Protein AF-A0A960EMG0-F1 (afdb_monomer_lite)

Radius of gyration: 20.44 Å; chains: 1; bounding box: 49×47×56 Å

Secondary structure (DSSP, 8-state):
-HHHHHHHHHTT----------TT----HHHHHHHHHTT-SEEE--S-HHHHHHHHHHHHHTT-----HHHHTSSS--PEEEE-TTTTTSHHHHHHHGGGS-TT-EEEEEGGG-TTSTT-HHHHHHHHH-TTSTT---SSSHHHHHHHHHHHHHHHHHT-SS-HHHHHHHHHH-S-B-SSSS-B--BTTB--SS-GGGEEEEEEEETTBSPP-SSPP---THHHHTSTT-SEEEEEE-TTHHHHHHHH-HHHHHHHHHTTTT--EEESSTTS---GGGEEEEE---

Sequence (286 aa):
MDRYEEAVTNAGIEVLGDVKFVFGQTDFGPTVQQLYESDAEAVVVVGGPDETALIARELDARGYGYVDLPTAKGPDFHPQLCGTPVNMGERRWVDLAGDAAKIGSMTGWHIGGMLMTPEVPIVKMAEKHFPDGSHRITGGEEGPADGLYTLVTGVAEAGSLTDRDAVTMAIENYPKFEFAYLPYSFSAEDHQRTKPEELVIISLEYESGPAQTDPPYQLGTEWTNTFKGLKYQPCWVPRPTVKMNAEIHPELVERLLAEGYGSQCTLKDPDATTTIDSFTNECKIH

pLDDT: mean 83.83, std 10.33, range [54.97, 98.19]

Foldseek 3Di:
DVVVCVVCVVVVHDDLDDADDDAPDQDCLVVLVVVVVSLALADEDEYALQVLLSSLQNCVVVVQQADANVVSPDPGRNHQAEYECRHLVDPSSCVSNPPSQDWQRKYKDFQQQQCLAPPFQQQVVCCVVCVVVPDHRAGPPLVVFQVVQLQVQLCVQLVHPPPPVSSVVSQQPPPWDDHGGDIAGHHPVGPDRTDPLRMWMWTKDALVAHDDFVVDFHAFCSSVPRCPPPGIGIATAQQPRLVSCCVVPVVRSQSCQQRVGNRQAAFPDPPDRRDNPRGDPGGRRD

Structure (mmCIF, N/CA/C/O backbone):
data_AF-A0A960EMG0-F1
#
_entry.id   AF-A0A960EMG0-F1
#
loop_
_atom_site.group_PDB
_atom_site.id
_atom_site.type_symbol
_atom_site.label_atom_id
_atom_site.label_alt_id
_atom_site.label_comp_id
_atom_site.label_asym_id
_atom_site.label_entity_id
_atom_site.label_seq_id
_atom_site.pdbx_PDB_ins_code
_atom_site.Cartn_x
_atom_site.Cartn_y
_atom_site.Cartn_z
_atom_site.occupancy
_atom_site.B_iso_or_equiv
_atom_site.auth_seq_id
_atom_site.auth_comp_id
_atom_site.auth_asym_id
_atom_site.auth_atom_id
_atom_site.pdbx_PDB_model_num
ATOM 1 N N . MET A 1 1 ? -12.639 -6.637 -11.231 1.00 57.75 1 MET A N 1
ATOM 2 C CA . MET A 1 1 ? -12.254 -6.132 -12.559 1.00 57.75 1 MET A CA 1
ATOM 3 C C . MET A 1 1 ? -12.986 -4.843 -12.873 1.00 57.75 1 MET A C 1
ATOM 5 O O . MET A 1 1 ? -12.305 -3.849 -13.042 1.00 57.75 1 MET A O 1
ATOM 9 N N . ASP A 1 2 ? -14.315 -4.807 -12.777 1.00 71.81 2 ASP A N 1
ATOM 10 C CA . ASP A 1 2 ? -15.146 -3.640 -13.132 1.00 71.81 2 ASP A CA 1
ATOM 11 C C . ASP A 1 2 ? -14.683 -2.316 -12.493 1.00 71.81 2 ASP A C 1
ATOM 13 O O . ASP A 1 2 ? -14.582 -1.300 -13.167 1.00 71.81 2 ASP A O 1
ATOM 17 N N . ARG A 1 3 ? -14.291 -2.335 -11.209 1.00 77.38 3 ARG A N 1
ATOM 18 C CA . ARG A 1 3 ? -13.771 -1.139 -10.515 1.00 77.38 3 ARG A CA 1
ATOM 19 C C . ARG A 1 3 ? -12.394 -0.673 -11.003 1.00 77.38 3 ARG A C 1
ATOM 21 O O . ARG A 1 3 ? -12.108 0.515 -10.929 1.00 77.38 3 ARG A O 1
ATOM 28 N N . TYR A 1 4 ? -11.537 -1.590 -11.458 1.00 75.25 4 TYR A N 1
ATOM 29 C CA . TYR A 1 4 ? -10.229 -1.229 -12.016 1.00 75.25 4 TYR A CA 1
ATOM 30 C C . TYR A 1 4 ? -10.401 -0.620 -13.400 1.00 75.25 4 TYR A C 1
ATOM 32 O O . TYR A 1 4 ? -9.847 0.441 -13.644 1.00 75.25 4 TYR A O 1
ATOM 40 N N . GLU A 1 5 ? -11.209 -1.249 -14.257 1.00 78.50 5 GLU A N 1
ATOM 41 C CA . GLU A 1 5 ? -11.516 -0.759 -15.604 1.00 78.50 5 GLU A CA 1
ATOM 42 C C . GLU A 1 5 ? -12.190 0.622 -15.572 1.00 78.50 5 GLU A C 1
ATOM 44 O O . GLU A 1 5 ? -11.806 1.522 -16.316 1.00 78.50 5 GLU A O 1
ATOM 49 N N . GLU A 1 6 ? -13.125 0.838 -14.644 1.00 82.31 6 GLU A N 1
ATOM 50 C CA . GLU A 1 6 ? -13.730 2.151 -14.409 1.00 82.31 6 GLU A CA 1
ATOM 51 C C . GLU A 1 6 ? -12.689 3.191 -13.962 1.00 82.31 6 GLU A C 1
ATOM 53 O O . GLU A 1 6 ? -12.634 4.292 -14.511 1.00 82.31 6 GLU A O 1
ATOM 58 N N . ALA A 1 7 ? -11.831 2.848 -12.995 1.00 81.75 7 ALA A N 1
ATOM 59 C CA . ALA A 1 7 ? -10.824 3.767 -12.468 1.00 81.75 7 ALA A CA 1
ATOM 60 C C . ALA A 1 7 ? -9.783 4.174 -13.523 1.00 81.75 7 ALA A C 1
ATOM 62 O O . ALA A 1 7 ? -9.483 5.361 -13.657 1.00 81.75 7 ALA A O 1
ATOM 63 N N . VAL A 1 8 ? -9.256 3.216 -14.292 1.00 82.56 8 VAL A N 1
ATOM 64 C CA . VAL A 1 8 ? -8.266 3.491 -15.347 1.00 82.56 8 VAL A CA 1
ATOM 65 C C . VAL A 1 8 ? -8.892 4.270 -16.505 1.00 82.56 8 VAL A C 1
ATOM 67 O O . VAL A 1 8 ? -8.297 5.243 -16.964 1.00 82.56 8 VAL A O 1
ATOM 70 N N . THR A 1 9 ? -10.139 3.965 -16.881 1.00 82.44 9 THR A N 1
ATOM 71 C CA . THR A 1 9 ? -10.871 4.732 -17.902 1.00 82.44 9 THR A CA 1
ATOM 72 C C . THR A 1 9 ? -11.091 6.180 -17.461 1.00 82.44 9 THR A C 1
ATOM 74 O O . THR A 1 9 ? -10.840 7.108 -18.229 1.00 82.44 9 THR A O 1
ATOM 77 N N . ASN A 1 10 ? -11.495 6.403 -16.205 1.00 83.81 10 ASN A N 1
ATOM 78 C CA . ASN A 1 10 ? -11.656 7.748 -15.642 1.00 83.81 10 ASN A CA 1
ATOM 79 C C . ASN A 1 10 ? -10.329 8.522 -15.568 1.00 83.81 10 ASN A C 1
ATOM 81 O O . ASN A 1 10 ? -10.328 9.750 -15.649 1.00 83.81 10 ASN A O 1
ATOM 85 N N . ALA A 1 11 ? -9.205 7.813 -15.440 1.00 81.75 11 ALA A N 1
ATOM 86 C CA . ALA A 1 11 ? -7.863 8.385 -15.484 1.00 81.75 11 ALA A CA 1
ATOM 87 C C . ALA A 1 11 ? -7.342 8.622 -16.917 1.00 81.75 11 ALA A C 1
ATOM 89 O O . ALA A 1 11 ? -6.238 9.139 -17.079 1.00 81.75 11 ALA A O 1
ATOM 90 N N . GLY A 1 12 ? -8.114 8.270 -17.953 1.00 86.38 12 GLY A N 1
ATOM 91 C CA . GLY A 1 12 ? -7.697 8.382 -19.353 1.00 86.38 12 GLY A CA 1
ATOM 92 C C . GLY A 1 12 ? -6.656 7.341 -19.773 1.00 86.38 12 GLY A C 1
ATOM 93 O O . GLY A 1 12 ? -5.931 7.569 -20.737 1.00 86.38 12 GLY A O 1
ATOM 94 N N . ILE A 1 13 ? -6.566 6.226 -19.046 1.00 86.69 13 ILE A N 1
ATOM 95 C CA . ILE A 1 13 ? -5.677 5.100 -19.336 1.00 86.69 13 ILE A CA 1
ATOM 96 C C . ILE A 1 13 ? -6.466 4.063 -20.141 1.00 86.69 13 ILE A C 1
ATOM 98 O O . ILE A 1 13 ? -7.552 3.642 -19.737 1.00 86.69 13 ILE A O 1
ATOM 102 N N . GLU A 1 14 ? -5.918 3.651 -21.282 1.00 88.94 14 GLU A N 1
ATOM 103 C CA . GLU A 1 14 ? -6.507 2.612 -22.127 1.00 88.94 14 GLU A CA 1
ATOM 104 C C . GLU A 1 14 ? -6.276 1.218 -21.526 1.00 88.94 14 GLU A C 1
ATOM 106 O O . GLU A 1 14 ? -5.165 0.869 -21.128 1.00 88.94 14 GLU A O 1
ATOM 111 N N . VAL A 1 15 ? -7.331 0.400 -21.478 1.00 89.75 15 VAL A N 1
ATOM 112 C CA . VAL A 1 15 ? -7.230 -1.008 -21.076 1.00 89.75 15 VAL A CA 1
ATOM 113 C C . VAL A 1 15 ? -6.994 -1.862 -22.310 1.00 89.75 15 VAL A C 1
ATOM 115 O O . VAL A 1 15 ? -7.911 -2.087 -23.096 1.00 89.75 15 VAL A O 1
ATOM 118 N N . LEU A 1 16 ? -5.770 -2.368 -22.457 1.00 90.31 16 LEU A N 1
ATOM 119 C CA . LEU A 1 16 ? -5.390 -3.203 -23.601 1.00 90.31 16 LEU A CA 1
ATOM 120 C C . LEU A 1 16 ? -5.846 -4.662 -23.458 1.00 90.31 16 LEU A C 1
ATOM 122 O O . LEU A 1 16 ? -6.019 -5.360 -24.456 1.00 90.31 16 LEU A O 1
ATOM 126 N N . GLY A 1 17 ? -6.082 -5.133 -22.231 1.00 88.38 17 GLY A N 1
ATOM 127 C CA . GLY A 1 17 ? -6.594 -6.479 -21.998 1.00 88.38 17 GLY A CA 1
ATOM 128 C C . GLY A 1 17 ? -6.730 -6.862 -20.527 1.00 88.38 17 GLY A C 1
ATOM 129 O O . GLY A 1 17 ? -6.243 -6.179 -19.629 1.00 88.38 17 GLY A O 1
ATOM 130 N N . ASP A 1 18 ? -7.393 -7.996 -20.306 1.00 90.06 18 ASP A N 1
ATOM 131 C CA . ASP A 1 18 ? -7.508 -8.688 -19.021 1.00 90.06 18 ASP A CA 1
ATOM 132 C C . ASP A 1 18 ? -6.976 -10.112 -19.191 1.00 90.06 18 ASP A C 1
ATOM 134 O O . ASP A 1 18 ? -7.455 -10.864 -20.044 1.00 90.06 18 ASP A O 1
ATOM 138 N N . VAL A 1 19 ? -5.994 -10.487 -18.370 1.00 90.56 19 VAL A N 1
ATOM 139 C CA . VAL A 1 19 ? -5.428 -11.837 -18.360 1.00 90.56 19 VAL A CA 1
ATOM 140 C C . VAL A 1 19 ? -5.697 -12.466 -17.004 1.00 90.56 19 VAL A C 1
ATOM 142 O O . VAL A 1 19 ? -5.201 -12.015 -15.973 1.00 90.56 19 VAL A O 1
ATOM 145 N N . LYS A 1 20 ? -6.466 -13.555 -17.006 1.00 90.94 20 LYS A N 1
ATOM 146 C CA . LYS A 1 20 ? -6.813 -14.286 -15.786 1.00 90.94 20 LYS A CA 1
ATOM 147 C C . LYS A 1 20 ? -5.869 -15.451 -15.558 1.00 90.94 20 LYS A C 1
ATOM 149 O O . LYS A 1 20 ? -5.459 -16.138 -16.491 1.00 90.94 20 LYS A O 1
ATOM 154 N N . PHE A 1 21 ? -5.611 -15.720 -14.288 1.00 91.38 21 PHE A N 1
ATOM 155 C CA . PHE A 1 21 ? -4.906 -16.904 -13.832 1.00 91.38 21 PHE A CA 1
ATOM 156 C C . PHE A 1 21 ? -5.635 -17.571 -12.667 1.00 91.38 21 PHE A C 1
ATOM 158 O O . PHE A 1 21 ? -6.531 -16.987 -12.054 1.00 91.38 21 PHE A O 1
ATOM 165 N N . VAL A 1 22 ? -5.255 -18.813 -12.369 1.00 90.62 22 VAL A N 1
ATOM 166 C CA . VAL A 1 22 ? -5.785 -19.560 -11.225 1.00 90.62 22 VAL A CA 1
ATOM 167 C C . VAL A 1 22 ? -4.850 -19.391 -10.032 1.00 90.62 22 VAL A C 1
ATOM 169 O O . VAL A 1 22 ? -3.637 -19.537 -10.161 1.00 90.62 22 VAL A O 1
ATOM 172 N N . PHE A 1 23 ? -5.411 -19.107 -8.857 1.00 86.88 23 PHE A N 1
ATOM 173 C CA . PHE A 1 23 ? -4.641 -19.030 -7.616 1.00 86.88 23 PHE A CA 1
ATOM 174 C C . PHE A 1 23 ? -3.943 -20.370 -7.326 1.00 86.88 23 PHE A C 1
ATOM 176 O O . PHE A 1 23 ? -4.560 -21.432 -7.445 1.00 86.88 23 PHE A O 1
ATOM 183 N N . GLY A 1 24 ? -2.662 -20.333 -6.965 1.00 86.94 24 GLY A N 1
ATOM 184 C CA . GLY A 1 24 ? -1.817 -21.511 -6.780 1.00 86.94 24 GLY A CA 1
ATOM 185 C C . GLY A 1 24 ? -1.266 -22.135 -8.067 1.00 86.94 24 GLY A C 1
ATOM 186 O O . GLY A 1 24 ? -0.610 -23.176 -7.990 1.00 86.94 24 GLY A O 1
ATOM 187 N N . GLN A 1 25 ? -1.507 -21.550 -9.248 1.00 90.94 25 GLN A N 1
ATOM 188 C CA . GLN A 1 25 ? -0.823 -22.000 -10.461 1.00 90.94 25 GLN A CA 1
ATOM 189 C C . GLN A 1 25 ? 0.678 -21.692 -10.379 1.00 90.94 25 GLN A C 1
ATOM 191 O O . GLN A 1 25 ? 1.086 -20.693 -9.795 1.00 90.94 25 GLN A O 1
ATOM 196 N N . THR A 1 26 ? 1.506 -22.542 -10.985 1.00 91.75 26 THR A N 1
ATOM 197 C CA . THR A 1 26 ? 2.972 -22.400 -10.936 1.00 91.75 26 THR A CA 1
ATOM 198 C C . THR A 1 26 ? 3.602 -22.079 -12.288 1.00 91.75 26 THR A C 1
ATOM 200 O O . THR A 1 26 ? 4.757 -21.671 -12.329 1.00 91.75 26 THR A O 1
ATOM 203 N N . ASP A 1 27 ? 2.870 -22.290 -13.384 1.00 93.50 27 ASP A N 1
ATOM 204 C CA . ASP A 1 27 ? 3.305 -21.961 -14.742 1.00 93.50 27 ASP A CA 1
ATOM 205 C C . ASP A 1 27 ? 2.569 -20.708 -15.222 1.00 93.50 27 ASP A C 1
ATOM 207 O O . ASP A 1 27 ? 1.352 -20.721 -15.414 1.00 93.50 27 ASP A O 1
ATOM 211 N N . PHE A 1 28 ? 3.324 -19.624 -15.389 1.00 95.44 28 PHE A N 1
ATOM 212 C CA . PHE A 1 28 ? 2.832 -18.338 -15.884 1.00 95.44 28 PHE A CA 1
ATOM 213 C C . PHE A 1 28 ? 3.293 -18.046 -17.310 1.00 95.44 28 PHE A C 1
ATOM 215 O O . PHE A 1 28 ? 3.033 -16.958 -17.824 1.00 95.44 28 PHE A O 1
ATOM 222 N N . GLY A 1 29 ? 3.925 -19.006 -17.989 1.00 95.00 29 GLY A N 1
ATOM 223 C CA . GLY A 1 29 ? 4.432 -18.804 -19.336 1.00 95.00 29 GLY A CA 1
ATOM 224 C C . GLY A 1 29 ? 3.363 -18.358 -20.348 1.00 95.00 29 GLY A C 1
ATOM 225 O O . GLY A 1 29 ? 3.622 -17.423 -21.109 1.00 95.00 29 GLY A O 1
ATOM 226 N N . PRO A 1 30 ? 2.155 -18.958 -20.361 1.00 94.44 30 PRO A N 1
ATOM 227 C CA . PRO A 1 30 ? 1.054 -18.501 -21.211 1.00 94.44 30 PRO A CA 1
ATOM 228 C C . PRO A 1 30 ? 0.495 -17.128 -20.817 1.00 94.44 30 PRO A C 1
ATOM 230 O O . PRO A 1 30 ? 0.078 -16.369 -21.689 1.00 94.44 30 PRO A O 1
ATOM 233 N N . THR A 1 31 ? 0.479 -16.804 -19.520 1.00 94.31 31 THR A N 1
ATOM 234 C CA . THR A 1 31 ? 0.042 -15.494 -19.009 1.00 94.31 31 THR A CA 1
ATOM 235 C C . THR A 1 31 ? 1.004 -14.403 -19.468 1.00 94.31 31 THR A C 1
ATOM 237 O O . THR A 1 31 ? 0.570 -13.414 -20.046 1.00 94.31 31 THR A O 1
ATOM 240 N N . VAL A 1 32 ? 2.312 -14.607 -19.295 1.00 94.88 32 VAL A N 1
ATOM 241 C CA . VAL A 1 32 ? 3.337 -13.648 -19.727 1.00 94.88 32 VAL A CA 1
ATOM 242 C C . VAL A 1 32 ? 3.372 -13.493 -21.246 1.00 94.88 32 VAL A C 1
ATOM 244 O O . VAL A 1 32 ? 3.577 -12.387 -21.733 1.00 94.88 32 VAL A O 1
ATOM 247 N N . GLN A 1 33 ? 3.105 -14.558 -22.007 1.00 94.88 33 GLN A N 1
ATOM 248 C CA . GLN A 1 33 ? 2.974 -14.451 -23.462 1.00 94.88 33 GLN A CA 1
ATOM 249 C C . GLN A 1 33 ? 1.813 -13.532 -23.875 1.00 94.88 33 GLN A C 1
ATOM 251 O O . GLN A 1 33 ? 1.982 -12.711 -24.768 1.00 94.88 33 GLN A O 1
ATOM 256 N N . GLN A 1 34 ? 0.661 -13.632 -23.207 1.00 94.50 34 GLN A N 1
ATOM 257 C CA . GLN A 1 34 ? -0.480 -12.748 -23.473 1.00 94.50 34 GLN A CA 1
ATOM 258 C C . GLN A 1 34 ? -0.185 -11.292 -23.095 1.00 94.50 34 GLN A C 1
ATOM 260 O O . GLN A 1 34 ? -0.592 -10.391 -23.818 1.00 94.50 34 GLN A O 1
ATOM 265 N N . LEU A 1 35 ? 0.545 -11.062 -21.996 1.00 92.88 35 LEU A N 1
ATOM 266 C CA . LEU A 1 35 ? 0.994 -9.717 -21.615 1.00 92.88 35 LEU A CA 1
ATOM 267 C C . LEU A 1 35 ? 1.949 -9.123 -22.660 1.00 92.88 35 LEU A C 1
ATOM 269 O O . LEU A 1 35 ? 1.814 -7.962 -23.023 1.00 92.88 35 LEU A O 1
ATOM 273 N N . TYR A 1 36 ? 2.886 -9.923 -23.173 1.00 93.19 36 TYR A N 1
ATOM 274 C CA . TYR A 1 36 ? 3.787 -9.501 -24.247 1.00 93.19 36 TYR A CA 1
ATOM 275 C C . TYR A 1 36 ? 3.020 -9.127 -25.525 1.00 93.19 36 TYR A C 1
ATOM 277 O O . TYR A 1 36 ? 3.293 -8.104 -26.141 1.00 93.19 36 TYR A O 1
ATOM 285 N N . GLU A 1 37 ? 2.024 -9.929 -25.910 1.00 93.19 37 GLU A N 1
ATOM 286 C CA . GLU A 1 37 ? 1.202 -9.675 -27.101 1.00 93.19 37 GLU A CA 1
ATOM 287 C C . GLU A 1 37 ? 0.301 -8.441 -26.979 1.00 93.19 37 GLU A C 1
ATOM 289 O O . GLU A 1 37 ? -0.108 -7.897 -28.005 1.00 93.19 37 GLU A O 1
ATOM 294 N N . SER A 1 38 ? -0.012 -7.998 -25.757 1.00 91.44 38 SER A N 1
ATOM 295 C CA . SER A 1 38 ? -0.800 -6.784 -25.544 1.00 91.44 38 SER A CA 1
ATOM 296 C C . SER A 1 38 ? 0.016 -5.500 -25.679 1.00 91.44 38 SER A C 1
ATOM 298 O O . SER A 1 38 ? -0.595 -4.441 -25.747 1.00 91.44 38 SER A O 1
ATOM 300 N N . ASP A 1 39 ? 1.353 -5.582 -25.659 1.00 88.50 39 ASP A N 1
ATOM 301 C CA . ASP A 1 39 ? 2.268 -4.431 -25.729 1.00 88.50 39 ASP A CA 1
ATOM 302 C C . ASP A 1 39 ? 1.948 -3.340 -24.685 1.00 88.50 39 ASP A C 1
ATOM 304 O O . ASP A 1 39 ? 1.962 -2.141 -24.954 1.00 88.50 39 ASP A O 1
ATOM 308 N N . ALA A 1 40 ? 1.566 -3.766 -23.476 1.00 89.19 40 ALA A N 1
ATOM 309 C CA . ALA A 1 40 ? 1.163 -2.846 -22.420 1.00 89.19 40 ALA A CA 1
ATOM 310 C C . ALA A 1 40 ? 2.377 -2.211 -21.736 1.00 89.19 40 ALA A C 1
ATOM 312 O O . ALA A 1 40 ? 3.288 -2.910 -21.302 1.00 89.19 40 ALA A O 1
ATOM 313 N N . GLU A 1 41 ? 2.337 -0.892 -21.541 1.00 87.12 41 GLU A N 1
ATOM 314 C CA . GLU A 1 41 ? 3.374 -0.145 -20.810 1.00 87.12 41 GLU A CA 1
ATOM 315 C C . GLU A 1 41 ? 3.349 -0.434 -19.297 1.00 87.12 41 GLU A C 1
ATOM 317 O O . GLU A 1 41 ? 4.347 -0.267 -18.596 1.00 87.12 41 GLU A O 1
ATOM 322 N N . ALA A 1 42 ? 2.200 -0.869 -18.772 1.00 88.19 42 ALA A N 1
ATOM 323 C CA . ALA A 1 42 ? 2.010 -1.187 -17.365 1.00 88.19 42 ALA A CA 1
ATOM 324 C C . ALA A 1 42 ? 1.039 -2.356 -17.180 1.00 88.19 42 ALA A C 1
ATOM 326 O O . ALA A 1 42 ? 0.073 -2.512 -17.928 1.00 88.19 42 ALA A O 1
ATOM 327 N N . VAL A 1 43 ? 1.266 -3.153 -16.135 1.00 90.75 43 VAL A N 1
ATOM 328 C CA . VAL A 1 43 ? 0.429 -4.303 -15.780 1.00 90.75 43 VAL A CA 1
ATOM 329 C C . VAL A 1 43 ? 0.037 -4.216 -14.311 1.00 90.75 43 VAL A C 1
ATOM 331 O O . VAL A 1 43 ? 0.891 -4.187 -13.425 1.00 90.75 43 VAL A O 1
ATOM 334 N N . VAL A 1 44 ? -1.273 -4.227 -14.047 1.00 90.69 44 VAL A N 1
ATOM 335 C CA . VAL A 1 44 ? -1.819 -4.361 -12.692 1.00 90.69 44 VAL A CA 1
ATOM 336 C C . VAL A 1 44 ? -2.049 -5.837 -12.386 1.00 90.69 44 VAL A C 1
ATOM 338 O O . VAL A 1 44 ? -2.890 -6.484 -13.008 1.00 90.69 44 VAL A O 1
ATOM 341 N N . VAL A 1 45 ? -1.330 -6.370 -11.401 1.00 91.31 45 VAL A N 1
ATOM 342 C CA . VAL A 1 45 ? -1.428 -7.771 -10.991 1.00 91.31 45 VAL A CA 1
ATOM 343 C C . VAL A 1 45 ? -2.210 -7.886 -9.683 1.00 91.31 45 VAL A C 1
ATOM 345 O O . VAL A 1 45 ? -1.752 -7.497 -8.605 1.00 91.31 45 VAL A O 1
ATOM 348 N N . VAL A 1 46 ? -3.403 -8.476 -9.768 1.00 89.81 46 VAL A N 1
ATOM 349 C CA . VAL A 1 46 ? -4.255 -8.774 -8.609 1.00 89.81 46 VAL A CA 1
ATOM 350 C C . VAL A 1 46 ? -4.177 -10.271 -8.312 1.00 89.81 46 VAL A C 1
ATOM 352 O O . VAL A 1 46 ? -4.630 -11.095 -9.100 1.00 89.81 46 VAL A O 1
ATOM 355 N N . GLY A 1 47 ? -3.587 -10.627 -7.174 1.00 89.44 47 GLY A N 1
ATOM 356 C CA . GLY A 1 47 ? -3.273 -12.006 -6.788 1.00 89.44 47 GLY A CA 1
ATOM 357 C C . GLY A 1 47 ? -2.550 -12.056 -5.446 1.00 89.44 47 GLY A C 1
ATOM 358 O O . GLY A 1 47 ? -2.492 -11.033 -4.765 1.00 89.44 47 GLY A O 1
ATOM 359 N N . GLY A 1 48 ? -2.007 -13.217 -5.074 1.00 91.44 48 GLY A N 1
ATOM 360 C CA . GLY A 1 48 ? -1.162 -13.377 -3.890 1.00 91.44 48 GLY A CA 1
ATOM 361 C C . GLY A 1 48 ? 0.317 -13.106 -4.189 1.00 91.44 48 GLY A C 1
ATOM 362 O O . GLY A 1 48 ? 0.702 -12.997 -5.356 1.00 91.44 48 GLY A O 1
ATOM 363 N N . PRO A 1 49 ? 1.163 -13.002 -3.147 1.00 91.88 49 PRO A N 1
ATOM 364 C CA . PRO A 1 49 ? 2.586 -12.702 -3.308 1.00 91.88 49 PRO A CA 1
ATOM 365 C C . PRO A 1 49 ? 3.336 -13.801 -4.075 1.00 91.88 49 PRO A C 1
ATOM 367 O O . PRO A 1 49 ? 4.327 -13.515 -4.740 1.00 91.88 49 PRO A O 1
ATOM 370 N N . ASP A 1 50 ? 2.877 -15.053 -4.011 1.00 93.44 50 ASP A N 1
ATOM 371 C CA . ASP A 1 50 ? 3.481 -16.179 -4.723 1.00 93.44 50 ASP A CA 1
ATOM 372 C C . ASP A 1 50 ? 3.248 -16.082 -6.238 1.00 93.44 50 ASP A C 1
ATOM 374 O O . ASP A 1 50 ? 4.198 -16.175 -7.018 1.00 93.44 50 ASP A O 1
ATOM 378 N N . GLU A 1 51 ? 2.009 -15.834 -6.669 1.00 94.50 51 GLU A N 1
ATOM 379 C CA . GLU A 1 51 ? 1.673 -15.699 -8.088 1.00 94.50 51 GLU A CA 1
ATOM 380 C C . GLU A 1 51 ? 2.334 -14.468 -8.709 1.00 94.50 51 GLU A C 1
ATOM 382 O O . GLU A 1 51 ? 2.926 -14.554 -9.787 1.00 94.50 51 GLU A O 1
ATOM 387 N N . THR A 1 52 ? 2.284 -13.323 -8.024 1.00 94.56 52 THR A N 1
ATOM 388 C CA . THR A 1 52 ? 2.877 -12.087 -8.549 1.00 94.56 52 THR A CA 1
ATOM 389 C C . THR A 1 52 ? 4.403 -12.161 -8.603 1.00 94.56 52 THR A C 1
ATOM 391 O O . THR A 1 52 ? 5.010 -11.586 -9.508 1.00 94.56 52 THR A O 1
ATOM 394 N N . ALA A 1 53 ? 5.048 -12.899 -7.693 1.00 95.31 53 ALA A N 1
ATOM 395 C CA . ALA A 1 53 ? 6.485 -13.161 -7.758 1.00 95.31 53 ALA A CA 1
ATOM 396 C C . ALA A 1 53 ? 6.854 -14.069 -8.939 1.00 95.31 53 ALA A C 1
ATOM 398 O O . ALA A 1 53 ? 7.858 -13.831 -9.610 1.00 95.31 53 ALA A O 1
ATOM 399 N N . LEU A 1 54 ? 6.045 -15.095 -9.226 1.00 96.06 54 LEU A N 1
ATOM 400 C CA . LEU A 1 54 ? 6.262 -15.972 -10.379 1.00 96.06 54 LEU A CA 1
ATOM 401 C C . LEU A 1 54 ? 6.083 -15.232 -11.709 1.00 96.06 54 LEU A C 1
ATOM 403 O O . LEU A 1 54 ? 6.886 -15.440 -12.614 1.00 96.06 54 LEU A O 1
ATOM 407 N N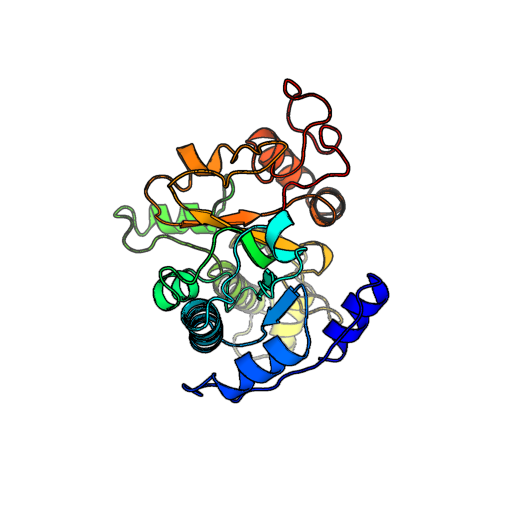 . ILE A 1 55 ? 5.102 -14.330 -11.811 1.00 95.62 55 ILE A N 1
ATOM 408 C CA . ILE A 1 55 ? 4.936 -13.456 -12.985 1.00 95.62 55 ILE A CA 1
ATOM 409 C C . ILE A 1 55 ? 6.176 -12.580 -13.187 1.00 95.62 55 ILE A C 1
ATOM 411 O O . ILE A 1 55 ? 6.719 -12.546 -14.290 1.00 95.62 55 ILE A O 1
ATOM 415 N N . ALA A 1 56 ? 6.662 -11.918 -12.129 1.00 95.50 56 ALA A N 1
ATOM 416 C CA . ALA A 1 56 ? 7.862 -11.084 -12.210 1.00 95.50 56 ALA A CA 1
ATOM 417 C C . ALA A 1 56 ? 9.087 -11.892 -12.674 1.00 95.50 56 ALA A C 1
ATOM 419 O O . ALA A 1 56 ? 9.824 -11.462 -13.560 1.00 95.50 56 ALA A O 1
ATOM 420 N N . ARG A 1 57 ? 9.276 -13.098 -12.123 1.00 96.75 57 ARG A N 1
ATOM 421 C CA . ARG A 1 57 ? 10.374 -13.999 -12.504 1.00 96.75 57 ARG A CA 1
ATOM 422 C C . ARG A 1 57 ? 10.271 -14.497 -13.942 1.00 96.75 57 ARG A C 1
ATOM 424 O O . ARG A 1 57 ? 11.296 -14.615 -14.600 1.00 96.75 57 ARG A O 1
ATOM 431 N N . GLU A 1 58 ? 9.070 -14.798 -14.423 1.00 96.62 58 GLU A N 1
ATOM 432 C CA . GLU A 1 58 ? 8.857 -15.248 -15.802 1.00 96.62 58 GLU A CA 1
ATOM 433 C C . GLU A 1 58 ? 9.091 -14.108 -16.807 1.00 96.62 58 GLU A C 1
ATOM 435 O O . GLU A 1 58 ? 9.690 -14.336 -17.857 1.00 96.62 58 GLU A O 1
ATOM 440 N N . LEU A 1 59 ? 8.692 -12.874 -16.473 1.00 95.44 59 LEU A N 1
ATOM 441 C CA . LEU A 1 59 ? 9.042 -11.682 -17.255 1.00 95.44 59 LEU A CA 1
ATOM 442 C C . LEU A 1 59 ? 10.563 -11.494 -17.321 1.00 95.44 59 LEU A C 1
ATOM 444 O O . LEU A 1 59 ? 11.120 -11.382 -18.411 1.00 95.44 59 LEU A O 1
ATOM 448 N N . ASP A 1 60 ? 11.248 -11.520 -16.174 1.00 95.19 60 ASP A N 1
ATOM 449 C CA . ASP A 1 60 ? 12.707 -11.361 -16.096 1.00 95.19 60 ASP A CA 1
ATOM 450 C C . ASP A 1 60 ? 13.450 -12.469 -16.866 1.00 95.19 60 ASP A C 1
ATOM 452 O O . ASP A 1 60 ? 14.328 -12.178 -17.678 1.00 95.19 60 ASP A O 1
ATOM 456 N N . ALA A 1 61 ? 13.026 -13.730 -16.726 1.00 95.69 61 ALA A N 1
ATOM 457 C CA . ALA A 1 61 ? 13.617 -14.871 -17.430 1.00 95.69 61 ALA A CA 1
ATOM 458 C C . ALA A 1 61 ? 13.503 -14.780 -18.963 1.00 95.69 61 ALA A C 1
ATOM 460 O O . ALA A 1 61 ? 14.329 -15.352 -19.679 1.00 95.69 61 ALA A O 1
ATOM 461 N N . ARG A 1 62 ? 12.495 -14.062 -19.471 1.00 94.94 62 ARG A N 1
ATOM 462 C CA . ARG A 1 62 ? 12.297 -13.800 -20.905 1.00 94.94 62 ARG A CA 1
ATOM 463 C C . ARG A 1 62 ? 12.964 -12.515 -21.393 1.00 94.94 62 ARG A C 1
ATOM 465 O O . ARG A 1 62 ? 12.917 -12.234 -22.586 1.00 94.94 62 ARG A O 1
ATOM 472 N N . GLY A 1 63 ? 13.593 -11.756 -20.496 1.00 92.75 63 GLY A N 1
ATOM 473 C CA . GLY A 1 63 ? 14.177 -10.454 -20.806 1.00 92.75 63 GLY A CA 1
ATOM 474 C C . GLY A 1 63 ? 13.158 -9.315 -20.885 1.00 92.75 63 GLY A C 1
ATOM 475 O O . GLY A 1 63 ? 13.499 -8.264 -21.405 1.00 92.75 63 GLY A O 1
ATOM 476 N N . TYR A 1 64 ? 11.941 -9.507 -20.367 1.00 92.75 64 TYR A N 1
ATOM 477 C CA . TYR A 1 64 ? 10.858 -8.511 -20.314 1.00 92.75 64 TYR A CA 1
ATOM 478 C C . TYR A 1 64 ? 10.691 -7.888 -18.923 1.00 92.75 64 TYR A C 1
ATOM 480 O O . TYR A 1 64 ? 9.701 -7.214 -18.647 1.00 92.75 64 TYR A O 1
ATOM 488 N N . GLY A 1 65 ? 11.610 -8.175 -17.998 1.00 89.19 65 GLY A N 1
ATOM 489 C CA . GLY A 1 65 ? 11.571 -7.611 -16.653 1.00 89.19 65 GLY A CA 1
ATOM 490 C C . GLY A 1 65 ? 11.557 -6.083 -16.699 1.00 89.19 65 GLY A C 1
ATOM 491 O O . GLY A 1 65 ? 12.175 -5.483 -17.580 1.00 89.19 65 GLY A O 1
ATOM 492 N N . TYR A 1 66 ? 10.864 -5.469 -15.742 1.00 85.62 66 TYR A N 1
ATOM 493 C CA . TYR A 1 66 ? 10.863 -4.018 -15.574 1.00 85.62 66 TYR A CA 1
ATOM 494 C C . TYR A 1 66 ? 12.298 -3.465 -15.397 1.00 85.62 66 TYR A C 1
ATOM 496 O O . TYR A 1 66 ? 13.174 -4.157 -14.866 1.00 85.62 66 TYR A O 1
ATOM 504 N N . VAL A 1 67 ? 12.554 -2.231 -15.845 1.00 78.31 67 VAL A N 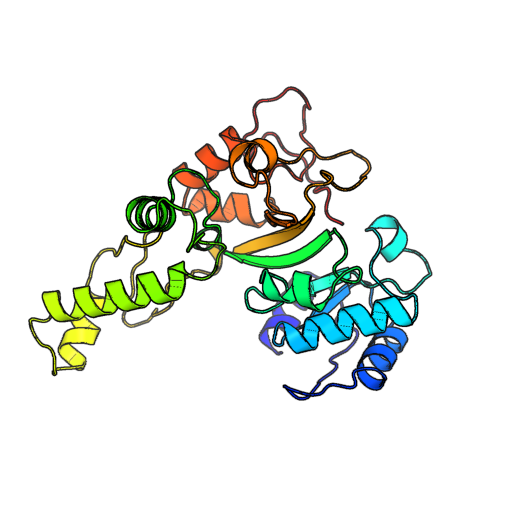1
ATOM 505 C CA . VAL A 1 67 ? 13.893 -1.608 -15.808 1.00 78.31 67 VAL A CA 1
ATOM 506 C C . VAL A 1 67 ? 13.844 -0.204 -15.197 1.00 78.31 67 VAL A C 1
ATOM 508 O O . VAL A 1 67 ? 14.250 -0.032 -14.050 1.00 78.31 67 VAL A O 1
ATOM 511 N N . ASP A 1 68 ? 13.364 0.784 -15.958 1.00 73.62 68 ASP A N 1
ATOM 512 C CA . ASP A 1 68 ? 13.181 2.185 -15.561 1.00 73.62 68 ASP A CA 1
ATOM 513 C C . ASP A 1 68 ? 12.090 2.858 -16.428 1.00 73.62 68 ASP A C 1
ATOM 515 O O . ASP A 1 68 ? 11.789 2.360 -17.517 1.00 73.62 68 ASP A O 1
ATOM 519 N N . LEU A 1 69 ? 11.504 3.984 -15.977 1.00 65.69 69 LEU A N 1
ATOM 520 C CA . LEU A 1 69 ? 10.404 4.668 -16.689 1.00 65.69 69 LEU A CA 1
ATOM 521 C C . LEU A 1 69 ? 10.752 5.021 -18.139 1.00 65.69 69 LEU A C 1
ATOM 523 O O . LEU A 1 69 ? 9.922 4.789 -19.022 1.00 65.69 69 LEU A O 1
ATOM 527 N N . PRO A 1 70 ? 11.924 5.629 -18.427 1.00 68.44 70 PRO A N 1
ATOM 528 C CA . PRO A 1 70 ? 12.256 6.003 -19.798 1.00 68.44 70 PRO A CA 1
ATOM 529 C C . PRO A 1 70 ? 12.392 4.797 -20.732 1.00 68.44 70 PRO A C 1
ATOM 531 O O . PRO A 1 70 ? 11.946 4.873 -21.874 1.00 68.44 70 PRO A O 1
ATOM 534 N N . THR A 1 71 ? 12.978 3.696 -20.258 1.00 68.69 71 THR A N 1
ATOM 535 C CA . THR A 1 71 ? 13.182 2.471 -21.044 1.00 68.69 71 THR A CA 1
ATOM 536 C C . THR A 1 71 ? 11.887 1.678 -21.191 1.00 68.69 71 THR A C 1
ATOM 538 O O . THR A 1 71 ? 11.629 1.153 -22.269 1.00 68.69 71 THR A O 1
ATOM 541 N N . ALA A 1 72 ? 11.033 1.658 -20.163 1.00 68.00 72 ALA A N 1
ATOM 542 C CA . ALA A 1 72 ? 9.699 1.053 -20.209 1.00 68.00 72 ALA A CA 1
ATOM 543 C C . ALA A 1 72 ? 8.758 1.739 -21.217 1.00 68.00 72 ALA A C 1
ATOM 545 O O . ALA A 1 72 ? 7.857 1.104 -21.750 1.00 68.00 72 ALA A O 1
ATOM 546 N N . LYS A 1 73 ? 8.995 3.025 -21.513 1.00 70.25 73 LYS A N 1
ATOM 547 C CA . LYS A 1 73 ? 8.330 3.791 -22.589 1.00 70.25 73 LYS A CA 1
ATOM 548 C C . LYS A 1 73 ? 9.028 3.672 -23.949 1.00 70.25 73 LYS A C 1
ATOM 550 O O . LYS A 1 73 ? 8.668 4.368 -24.901 1.00 70.25 73 LYS A O 1
ATOM 555 N N . GLY A 1 74 ? 10.096 2.883 -24.016 1.00 74.06 74 GLY A N 1
ATOM 556 C CA . GLY A 1 74 ? 10.829 2.595 -25.237 1.00 74.06 74 GLY A CA 1
ATOM 557 C C . GLY A 1 74 ? 10.072 1.631 -26.157 1.00 74.06 74 GLY A C 1
ATOM 558 O O . GLY A 1 74 ? 8.951 1.233 -25.867 1.00 74.06 74 GLY A O 1
ATOM 559 N N . PRO A 1 75 ? 10.678 1.242 -27.291 1.00 80.69 75 PRO A N 1
ATOM 560 C CA . PRO A 1 75 ? 10.067 0.301 -28.231 1.00 80.69 75 PRO A CA 1
ATOM 561 C C . PRO A 1 75 ? 10.080 -1.160 -27.747 1.00 80.69 75 PRO A C 1
ATOM 563 O O . PRO A 1 75 ? 9.521 -2.018 -28.425 1.00 80.69 75 PRO A O 1
ATOM 566 N N . ASP A 1 76 ? 10.765 -1.448 -26.638 1.00 87.88 76 ASP A N 1
ATOM 567 C CA . ASP A 1 76 ? 10.930 -2.794 -26.100 1.00 87.88 76 ASP A CA 1
ATOM 568 C C . ASP A 1 76 ? 9.950 -3.029 -24.942 1.00 87.88 76 ASP A C 1
ATOM 570 O O . ASP A 1 76 ? 9.759 -2.169 -24.082 1.00 87.88 76 ASP A O 1
ATOM 574 N N . PHE A 1 77 ? 9.354 -4.221 -24.897 1.00 90.62 77 PHE A N 1
ATOM 575 C CA . PHE A 1 77 ? 8.362 -4.581 -23.886 1.00 90.62 77 PHE A CA 1
ATOM 576 C C . PHE A 1 77 ? 9.003 -4.800 -22.504 1.00 90.62 77 PHE A C 1
ATOM 578 O O . PHE A 1 77 ? 9.567 -5.863 -22.225 1.00 90.62 77 PHE A O 1
ATOM 585 N N . HIS A 1 78 ? 8.871 -3.796 -21.635 1.00 91.25 78 HIS A N 1
ATOM 586 C CA . HIS A 1 78 ? 9.331 -3.800 -20.242 1.00 91.25 78 HIS A CA 1
ATOM 587 C C . HIS A 1 78 ? 8.259 -3.198 -19.318 1.00 91.25 78 HIS A C 1
ATOM 589 O O . HIS A 1 78 ? 8.445 -2.095 -18.797 1.00 91.25 78 HIS A O 1
ATOM 595 N N . PRO A 1 79 ? 7.116 -3.881 -19.121 1.00 90.25 79 PRO A N 1
ATOM 596 C CA . PRO A 1 79 ? 5.971 -3.297 -18.441 1.00 90.25 79 PRO A CA 1
ATOM 597 C C . PRO A 1 79 ? 6.300 -2.909 -17.000 1.00 90.25 79 PRO A C 1
ATOM 599 O O . PRO A 1 79 ? 6.869 -3.694 -16.235 1.00 90.25 79 PRO A O 1
ATOM 602 N N . GLN A 1 80 ? 5.844 -1.728 -16.595 1.00 88.06 80 GLN A N 1
ATOM 603 C CA . GLN A 1 80 ? 5.788 -1.343 -15.192 1.00 88.06 80 GLN A CA 1
ATOM 604 C C . GLN A 1 80 ? 4.852 -2.296 -14.438 1.00 88.06 80 GLN A C 1
ATOM 606 O O . GLN A 1 80 ? 3.677 -2.440 -14.783 1.00 88.06 80 GLN A O 1
ATOM 611 N N . LEU A 1 81 ? 5.355 -2.934 -13.379 1.00 90.06 81 LEU A N 1
ATOM 612 C CA . LEU A 1 81 ? 4.535 -3.803 -12.539 1.00 90.06 81 LEU A CA 1
ATOM 613 C C . LEU A 1 81 ? 3.869 -2.997 -11.423 1.00 90.06 81 LEU A C 1
ATOM 615 O O . LEU A 1 81 ? 4.533 -2.279 -10.668 1.00 90.06 81 LEU A O 1
ATOM 619 N N . CYS A 1 82 ? 2.553 -3.162 -11.314 1.00 89.94 82 CYS A N 1
ATOM 620 C CA . CYS A 1 82 ? 1.699 -2.537 -10.315 1.00 89.94 82 CYS A CA 1
ATOM 621 C C . CYS A 1 82 ? 0.931 -3.613 -9.543 1.00 89.94 82 CYS A C 1
ATOM 623 O O . CYS A 1 82 ? 0.268 -4.458 -10.139 1.00 89.94 82 CYS A O 1
ATOM 625 N N . GLY A 1 83 ? 0.975 -3.568 -8.217 1.00 90.88 83 GLY A N 1
ATOM 626 C CA . GLY A 1 83 ? 0.319 -4.538 -7.350 1.00 90.88 83 GLY A CA 1
ATOM 627 C C . GLY A 1 83 ? -0.694 -3.936 -6.384 1.00 90.88 83 GLY A C 1
ATOM 628 O O . GLY A 1 83 ? -1.128 -2.785 -6.482 1.00 90.88 83 GLY A O 1
ATOM 629 N N . THR A 1 84 ? -1.059 -4.762 -5.417 1.00 88.25 84 THR A N 1
ATOM 630 C CA . THR A 1 84 ? -1.972 -4.484 -4.309 1.00 88.25 84 THR A CA 1
ATOM 631 C C . THR A 1 84 ? -1.247 -4.713 -2.980 1.00 88.25 84 THR A C 1
ATOM 633 O O . THR A 1 84 ? -0.222 -5.405 -2.972 1.00 88.25 84 THR A O 1
ATOM 636 N N . PRO A 1 85 ? -1.765 -4.185 -1.852 1.00 85.25 85 PRO A N 1
ATOM 637 C CA . PRO A 1 85 ? -1.107 -4.318 -0.557 1.00 85.25 85 PRO A CA 1
ATOM 638 C C . PRO A 1 85 ? -0.681 -5.754 -0.241 1.00 85.25 85 PRO A C 1
ATOM 640 O O . PRO A 1 85 ? 0.478 -6.034 0.033 1.00 85.25 85 PRO A O 1
ATOM 643 N N . VAL A 1 86 ? -1.609 -6.690 -0.416 1.00 84.00 86 VAL A N 1
ATOM 644 C CA . VAL A 1 86 ? -1.453 -8.102 -0.048 1.00 84.00 86 VAL A CA 1
ATOM 645 C C . VAL A 1 86 ? -0.586 -8.916 -1.017 1.00 84.00 86 VAL A C 1
ATOM 647 O O . VAL A 1 86 ? -0.506 -10.135 -0.879 1.00 84.00 86 VAL A O 1
ATOM 650 N N . ASN A 1 87 ? 0.029 -8.285 -2.025 1.00 89.19 87 ASN A N 1
ATOM 651 C CA . ASN A 1 87 ? 0.983 -8.947 -2.911 1.00 89.19 87 ASN A CA 1
ATOM 652 C C . ASN A 1 87 ? 2.331 -8.228 -2.990 1.00 89.19 87 ASN A C 1
ATOM 654 O O . ASN A 1 87 ? 3.225 -8.547 -2.223 1.00 89.19 87 ASN A O 1
ATOM 658 N N . MET A 1 88 ? 2.511 -7.270 -3.886 1.00 89.62 88 MET A N 1
ATOM 659 C CA . MET A 1 88 ? 3.780 -6.608 -4.159 1.00 89.62 88 MET A CA 1
ATOM 660 C C . MET A 1 88 ? 4.156 -5.579 -3.082 1.00 89.62 88 MET A C 1
ATOM 662 O O . MET A 1 88 ? 5.299 -5.133 -3.050 1.00 89.62 88 MET A O 1
ATOM 666 N N . GLY A 1 89 ? 3.231 -5.244 -2.174 1.00 82.88 89 GLY A N 1
ATOM 667 C CA . GLY A 1 89 ? 3.518 -4.476 -0.958 1.00 82.88 89 GLY A CA 1
ATOM 668 C C . GLY A 1 89 ? 4.098 -5.322 0.181 1.00 82.88 89 GLY A C 1
ATOM 669 O O . GLY A 1 89 ? 4.646 -4.776 1.134 1.00 82.88 89 GLY A O 1
ATOM 670 N N . GLU A 1 90 ? 4.016 -6.652 0.081 1.00 81.81 90 GLU A N 1
ATOM 671 C CA . GLU A 1 90 ? 4.495 -7.574 1.107 1.00 81.81 90 GLU A CA 1
ATOM 672 C C . GLU A 1 90 ? 5.998 -7.815 0.992 1.00 81.81 90 GLU A C 1
ATOM 674 O O . GLU A 1 90 ? 6.538 -8.098 -0.083 1.00 81.81 90 GLU A O 1
ATOM 679 N N . ARG A 1 91 ? 6.661 -7.887 2.148 1.00 83.19 91 ARG A N 1
ATOM 680 C CA . ARG A 1 91 ? 8.055 -8.332 2.235 1.00 83.19 91 ARG A CA 1
ATOM 681 C C . ARG A 1 91 ? 8.263 -9.691 1.551 1.00 83.19 91 ARG A C 1
ATOM 683 O O . ARG A 1 91 ? 9.220 -9.903 0.809 1.00 83.19 91 ARG A O 1
ATOM 690 N N . ARG A 1 92 ? 7.311 -10.602 1.761 1.00 87.12 92 ARG A N 1
ATOM 691 C CA . ARG A 1 92 ? 7.317 -11.948 1.182 1.00 87.12 92 ARG A CA 1
ATOM 692 C C . ARG A 1 92 ? 7.420 -11.934 -0.344 1.00 87.12 92 ARG A C 1
ATOM 694 O O . ARG A 1 92 ? 8.094 -12.802 -0.891 1.00 87.12 92 ARG A O 1
ATOM 701 N N . TRP A 1 93 ? 6.773 -10.994 -1.032 1.00 91.44 93 TRP A N 1
ATOM 702 C CA . TRP A 1 93 ? 6.836 -10.941 -2.493 1.00 91.44 93 TRP A CA 1
ATOM 703 C C . TRP A 1 93 ? 8.256 -10.664 -2.983 1.00 91.44 93 TRP A C 1
ATOM 705 O O . TRP A 1 93 ? 8.739 -11.377 -3.860 1.00 91.44 93 TRP A O 1
ATOM 715 N N . VAL A 1 94 ? 8.954 -9.705 -2.368 1.00 90.25 94 VAL A N 1
ATOM 716 C CA . VAL A 1 94 ? 10.344 -9.378 -2.721 1.00 90.25 94 VAL A CA 1
ATOM 717 C C . VAL A 1 94 ? 11.265 -10.579 -2.487 1.00 90.25 94 VAL A C 1
ATOM 719 O O . VAL A 1 94 ? 12.089 -10.904 -3.342 1.00 90.25 94 VAL A O 1
ATOM 722 N N . ASP A 1 95 ? 11.092 -11.291 -1.368 1.00 91.06 95 ASP A N 1
ATOM 723 C CA . ASP A 1 95 ? 11.863 -12.507 -1.076 1.00 91.06 95 ASP A CA 1
ATOM 724 C C . ASP A 1 95 ? 11.610 -13.627 -2.106 1.00 91.06 95 ASP A C 1
ATOM 726 O O . ASP A 1 95 ? 12.542 -14.338 -2.485 1.00 91.06 95 ASP A O 1
ATOM 730 N N . LEU A 1 96 ? 10.367 -13.785 -2.577 1.00 94.00 96 LEU A N 1
ATOM 731 C CA . LEU A 1 96 ? 9.989 -14.801 -3.566 1.00 94.00 96 LEU A CA 1
ATOM 732 C C . LEU A 1 96 ? 10.417 -14.445 -4.996 1.00 94.00 96 LEU A 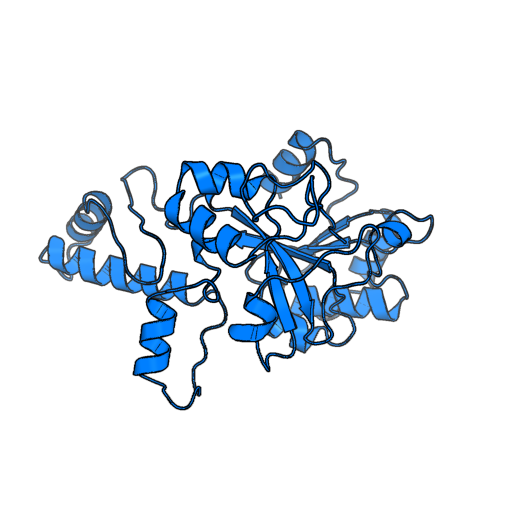C 1
ATOM 734 O O . LEU A 1 96 ? 10.789 -15.333 -5.767 1.00 94.00 96 LEU A O 1
ATOM 738 N N . ALA A 1 97 ? 10.340 -13.166 -5.361 1.00 94.62 97 ALA A N 1
ATOM 739 C CA . ALA A 1 97 ? 10.697 -12.670 -6.684 1.00 94.62 97 ALA A CA 1
ATOM 740 C C . ALA A 1 97 ? 12.221 -12.572 -6.870 1.00 94.62 97 ALA A C 1
ATOM 742 O O . ALA A 1 97 ? 12.714 -12.755 -7.984 1.00 94.62 97 ALA A O 1
ATOM 743 N N . GLY A 1 98 ? 12.979 -12.338 -5.793 1.00 93.00 98 GLY A N 1
ATOM 744 C CA . GLY A 1 98 ? 14.432 -12.194 -5.853 1.00 93.00 98 GLY A CA 1
ATOM 745 C C . GLY A 1 98 ? 14.839 -11.021 -6.747 1.00 93.00 98 GLY A C 1
ATOM 746 O O . GLY A 1 98 ? 14.259 -9.944 -6.660 1.00 93.00 98 GLY A O 1
ATOM 747 N N . ASP A 1 99 ? 15.798 -11.235 -7.647 1.00 91.00 99 ASP A N 1
ATOM 748 C CA . ASP A 1 99 ? 16.304 -10.187 -8.551 1.00 91.00 99 ASP A CA 1
ATOM 749 C C . ASP A 1 99 ? 15.258 -9.697 -9.576 1.00 91.00 99 ASP A C 1
ATOM 751 O O . ASP A 1 99 ? 15.464 -8.675 -10.241 1.00 91.00 99 ASP A O 1
ATOM 755 N N . ALA A 1 100 ? 14.127 -10.401 -9.699 1.00 93.38 100 ALA A N 1
ATOM 756 C CA . ALA A 1 100 ? 12.990 -9.976 -10.508 1.00 93.38 100 ALA A CA 1
ATOM 757 C C . ALA A 1 100 ? 12.101 -8.933 -9.803 1.00 93.38 100 ALA A C 1
ATOM 759 O O . ALA A 1 100 ? 11.286 -8.290 -10.461 1.00 93.38 100 ALA A O 1
ATOM 760 N N . ALA A 1 101 ? 12.251 -8.725 -8.488 1.00 91.38 101 ALA A N 1
ATOM 761 C CA . ALA A 1 101 ? 11.636 -7.596 -7.789 1.00 91.38 101 ALA A CA 1
ATOM 762 C C . ALA A 1 101 ? 12.440 -6.322 -8.065 1.00 91.38 101 ALA A C 1
ATOM 764 O O . ALA A 1 101 ? 13.363 -5.959 -7.332 1.00 91.38 101 ALA A O 1
ATOM 765 N N . LYS A 1 102 ? 12.106 -5.652 -9.161 1.00 86.75 102 LYS A N 1
ATOM 766 C CA . LYS A 1 102 ? 12.824 -4.469 -9.636 1.00 86.75 102 LYS A CA 1
ATOM 767 C C . LYS A 1 102 ? 12.434 -3.232 -8.828 1.00 86.75 102 LYS A C 1
ATOM 769 O O . LYS A 1 102 ? 11.258 -3.059 -8.488 1.00 86.75 102 LYS A O 1
ATOM 774 N N . ILE A 1 103 ? 13.424 -2.380 -8.543 1.00 82.12 103 ILE A N 1
ATOM 775 C CA . ILE A 1 103 ? 13.200 -1.032 -7.993 1.00 82.12 103 ILE A CA 1
ATOM 776 C C . ILE A 1 103 ? 12.153 -0.329 -8.846 1.00 82.12 103 ILE A C 1
ATOM 778 O O . ILE A 1 103 ? 12.154 -0.510 -10.056 1.00 82.12 103 ILE A O 1
ATOM 782 N N . GLY A 1 104 ? 11.251 0.420 -8.219 1.00 77.38 104 GLY A N 1
ATOM 783 C CA . GLY A 1 104 ? 10.204 1.131 -8.943 1.00 77.38 104 GLY A CA 1
ATOM 784 C C . GLY A 1 104 ? 8.924 0.336 -9.173 1.00 77.38 104 GLY A C 1
ATOM 785 O O . GLY A 1 104 ? 7.911 0.938 -9.511 1.00 77.38 104 GLY A O 1
ATOM 786 N N . SER A 1 105 ? 8.908 -0.977 -8.910 1.00 85.06 105 SER A N 1
ATOM 787 C CA . SER A 1 105 ? 7.657 -1.749 -8.831 1.00 85.06 105 SER A CA 1
ATOM 788 C C . SER A 1 105 ? 6.677 -1.057 -7.883 1.00 85.06 105 SER A C 1
ATOM 790 O O . SER A 1 105 ? 7.047 -0.734 -6.754 1.00 85.06 105 SER A O 1
ATOM 792 N N . MET A 1 106 ? 5.445 -0.820 -8.334 1.00 85.81 106 MET A N 1
ATOM 793 C CA . MET A 1 106 ? 4.472 -0.000 -7.613 1.00 85.81 106 MET A CA 1
ATOM 794 C C . MET A 1 106 ? 3.397 -0.843 -6.940 1.00 85.81 106 MET A C 1
ATOM 796 O O . MET A 1 106 ? 3.078 -1.946 -7.375 1.00 85.81 106 MET A O 1
ATOM 800 N N . THR A 1 107 ? 2.793 -0.326 -5.880 1.00 88.12 107 THR A N 1
ATOM 801 C CA . THR A 1 107 ? 1.663 -0.949 -5.188 1.00 88.12 107 THR A CA 1
ATOM 802 C C . THR A 1 107 ? 0.759 0.122 -4.596 1.00 88.12 107 THR A C 1
ATOM 804 O O . THR A 1 107 ? 1.237 1.115 -4.058 1.00 88.12 107 THR A O 1
ATOM 807 N N . GLY A 1 108 ? -0.558 -0.059 -4.691 1.00 85.88 108 GLY A N 1
ATOM 808 C CA . GLY A 1 108 ? -1.483 0.731 -3.876 1.00 85.88 108 GLY A CA 1
ATOM 809 C C . GLY A 1 108 ? -1.356 0.339 -2.403 1.00 85.88 108 GLY A C 1
ATOM 810 O O . GLY A 1 108 ? -1.227 -0.838 -2.098 1.00 85.88 108 GLY A O 1
ATOM 811 N N . TRP A 1 109 ? -1.408 1.302 -1.493 1.00 86.62 109 TRP A N 1
ATOM 812 C CA . TRP A 1 109 ? -1.363 1.109 -0.042 1.00 86.62 109 TRP A CA 1
ATOM 813 C C . TRP A 1 109 ? -2.275 2.132 0.644 1.00 86.62 109 TRP A C 1
ATOM 815 O O . TRP A 1 109 ? -2.993 2.864 -0.030 1.00 86.62 109 TRP A O 1
ATOM 825 N N . HIS A 1 110 ? -2.260 2.219 1.970 1.00 86.00 110 HIS A N 1
ATOM 826 C CA . HIS A 1 110 ? -2.914 3.308 2.697 1.00 86.00 110 HIS A CA 1
ATOM 827 C C . HIS A 1 110 ? -1.976 3.916 3.735 1.00 86.00 110 HIS A C 1
ATOM 829 O O . HIS A 1 110 ? -1.207 3.202 4.376 1.00 86.00 110 HIS A O 1
ATOM 835 N N . ILE A 1 111 ? -2.044 5.233 3.937 1.00 82.81 111 ILE A N 1
ATOM 836 C CA . ILE A 1 111 ? -1.150 5.948 4.862 1.00 82.81 111 ILE A CA 1
ATOM 837 C C . ILE A 1 111 ? -1.199 5.350 6.276 1.00 82.81 111 ILE A C 1
ATOM 839 O O . ILE A 1 111 ? -0.168 5.198 6.921 1.00 82.81 111 ILE A O 1
ATOM 843 N N . GLY A 1 112 ? -2.373 4.884 6.715 1.00 80.12 112 GLY A N 1
ATOM 844 C CA . GLY A 1 112 ? -2.547 4.225 8.010 1.00 80.12 112 GLY A CA 1
ATOM 845 C C . GLY A 1 112 ? -1.949 2.826 8.145 1.00 80.12 112 GLY A C 1
ATOM 846 O O . GLY A 1 112 ? -1.996 2.292 9.246 1.00 80.12 112 GLY A O 1
ATOM 847 N N . GLY A 1 113 ? -1.442 2.228 7.067 1.00 80.62 113 GLY A N 1
ATOM 848 C CA . GLY A 1 113 ? -0.711 0.958 7.070 1.00 80.62 113 GLY A CA 1
ATOM 849 C C . GLY A 1 113 ? 0.792 1.161 6.888 1.00 80.62 113 GLY A C 1
ATOM 850 O O . GLY A 1 113 ? 1.545 0.195 6.813 1.00 80.62 113 GLY A O 1
ATOM 851 N N . MET A 1 114 ? 1.254 2.409 6.767 1.00 81.25 114 MET A N 1
ATOM 852 C CA . MET A 1 114 ? 2.677 2.735 6.716 1.00 81.25 114 MET A CA 1
ATOM 853 C C . MET A 1 114 ? 3.226 2.744 8.143 1.00 81.25 114 MET A C 1
ATOM 855 O O . MET A 1 114 ? 3.414 3.791 8.743 1.00 81.25 114 MET A O 1
ATOM 859 N N . LEU A 1 115 ? 3.478 1.571 8.723 1.00 76.06 115 LEU A N 1
ATOM 860 C CA . LEU A 1 115 ? 3.838 1.465 10.148 1.00 76.06 115 LEU A CA 1
ATOM 861 C C . LEU A 1 115 ? 5.247 1.970 10.477 1.00 76.06 115 LEU A C 1
ATOM 863 O O . LEU A 1 115 ? 5.626 2.051 11.636 1.00 76.06 115 LEU A O 1
ATOM 867 N N . MET A 1 116 ? 6.000 2.369 9.460 1.00 74.50 116 MET A N 1
ATOM 868 C CA . MET A 1 116 ? 7.373 2.853 9.567 1.00 74.50 116 MET A CA 1
ATOM 869 C C . MET A 1 116 ? 7.465 4.383 9.511 1.00 74.50 116 MET A C 1
ATOM 871 O O . MET A 1 116 ? 8.541 4.946 9.339 1.00 74.50 116 MET A O 1
ATOM 875 N N . THR A 1 117 ? 6.331 5.063 9.660 1.00 76.19 117 THR A N 1
ATOM 876 C CA . THR A 1 117 ? 6.248 6.502 9.914 1.00 76.19 117 THR A CA 1
ATOM 877 C C . THR A 1 117 ? 6.564 6.844 11.376 1.00 76.19 117 THR A C 1
ATOM 879 O O . THR A 1 117 ? 6.504 5.970 12.247 1.00 76.19 117 THR A O 1
ATOM 882 N N . PRO A 1 118 ? 6.832 8.118 11.703 1.00 72.50 118 PRO A N 1
ATOM 883 C CA . PRO A 1 118 ? 7.103 8.532 13.071 1.00 72.50 118 PRO A CA 1
ATOM 884 C C . PRO A 1 118 ? 5.925 8.252 14.008 1.00 72.50 118 PRO A C 1
ATOM 886 O O . PRO A 1 118 ? 4.756 8.412 13.662 1.00 72.50 118 PRO A O 1
ATOM 889 N N . GLU A 1 119 ? 6.262 7.877 15.240 1.00 75.44 119 GLU A N 1
ATOM 890 C CA . GLU A 1 119 ? 5.343 7.795 16.377 1.00 75.44 119 GLU A CA 1
ATOM 891 C C . GLU A 1 119 ? 4.195 6.774 16.310 1.00 75.44 119 GLU A C 1
ATOM 893 O O . GLU A 1 119 ? 3.265 6.875 17.109 1.00 75.44 119 GLU A O 1
ATOM 898 N N . VAL A 1 120 ? 4.294 5.745 15.469 1.00 84.44 120 VAL A N 1
ATOM 899 C CA . VAL A 1 120 ? 3.249 4.720 15.307 1.00 84.44 120 VAL A CA 1
ATOM 900 C C . VAL A 1 120 ? 3.030 3.906 16.603 1.00 84.44 120 VAL A C 1
ATOM 902 O O . VAL A 1 120 ? 3.953 3.223 17.068 1.00 84.44 120 VAL A O 1
ATOM 905 N N . PRO A 1 121 ? 1.822 3.933 17.207 1.00 88.12 121 PRO A N 1
ATOM 906 C CA . PRO A 1 121 ? 1.531 3.249 18.469 1.00 88.12 121 PRO A CA 1
ATOM 907 C C . PRO A 1 121 ? 1.800 1.743 18.452 1.00 88.12 121 PRO A C 1
ATOM 909 O O . PRO A 1 121 ? 2.403 1.228 19.398 1.00 88.12 121 PRO A O 1
ATOM 912 N N . ILE A 1 122 ? 1.399 1.032 17.390 1.00 88.00 122 ILE A N 1
ATOM 913 C CA . ILE A 1 122 ? 1.612 -0.420 17.303 1.00 88.00 122 ILE A CA 1
ATOM 914 C C . ILE A 1 122 ? 3.101 -0.788 17.239 1.00 88.00 122 ILE A C 1
ATOM 916 O O . ILE A 1 122 ? 3.509 -1.766 17.863 1.00 88.00 122 ILE A O 1
ATOM 920 N N . VAL A 1 123 ? 3.936 0.033 16.593 1.00 85.69 123 VAL A N 1
ATOM 921 C CA . VAL A 1 123 ? 5.394 -0.169 16.576 1.00 85.69 123 VAL A CA 1
ATOM 922 C C . VAL A 1 123 ? 5.984 0.034 17.964 1.00 85.69 123 VAL A C 1
ATOM 924 O O . VAL A 1 123 ? 6.658 -0.860 18.471 1.00 85.69 123 VAL A O 1
ATOM 927 N N . LYS A 1 124 ? 5.644 1.138 18.643 1.00 87.38 124 LYS A N 1
ATOM 928 C CA . LYS A 1 124 ? 6.072 1.387 20.034 1.00 87.38 124 LYS A CA 1
ATOM 929 C C . LYS A 1 124 ? 5.639 0.257 20.974 1.00 87.38 124 LYS A C 1
ATOM 931 O O . LYS A 1 124 ? 6.355 -0.110 21.907 1.00 87.38 124 LYS A O 1
ATOM 936 N N . MET A 1 125 ? 4.450 -0.301 20.747 1.00 88.00 125 MET A N 1
ATOM 937 C CA . MET A 1 125 ? 3.951 -1.446 21.500 1.00 88.00 125 MET A CA 1
ATOM 938 C C . MET A 1 125 ? 4.780 -2.703 21.226 1.00 88.00 125 MET A C 1
ATOM 940 O O . MET A 1 125 ? 5.151 -3.385 22.183 1.00 88.00 125 MET A O 1
ATOM 944 N N . ALA A 1 126 ? 5.087 -3.002 19.964 1.00 88.12 126 ALA A N 1
ATOM 945 C CA . ALA A 1 126 ? 5.909 -4.145 19.588 1.00 88.12 126 ALA A CA 1
ATOM 946 C C . ALA A 1 126 ? 7.328 -4.030 20.159 1.00 88.12 126 ALA A C 1
ATOM 948 O O . ALA A 1 126 ? 7.784 -4.962 20.810 1.00 88.12 126 ALA A O 1
ATOM 949 N N . GLU A 1 127 ? 7.981 -2.873 20.038 1.00 87.25 127 GLU A N 1
ATOM 950 C CA . GLU A 1 127 ? 9.311 -2.617 20.612 1.00 87.25 127 GLU A CA 1
ATOM 951 C C . GLU A 1 127 ? 9.341 -2.822 22.131 1.00 87.25 127 GLU A C 1
ATOM 953 O O . GLU A 1 127 ? 10.290 -3.380 22.681 1.00 87.25 127 GLU A O 1
ATOM 958 N N . LYS A 1 128 ? 8.273 -2.414 22.825 1.00 90.00 128 LYS A N 1
ATOM 959 C CA . LYS A 1 128 ? 8.142 -2.610 24.271 1.00 90.00 128 LYS A CA 1
ATOM 960 C C . LYS A 1 128 ? 8.022 -4.088 24.662 1.00 90.00 128 LYS A C 1
ATOM 962 O O . LYS A 1 128 ? 8.549 -4.473 25.705 1.00 90.00 128 LYS A O 1
ATOM 967 N N . HIS A 1 129 ? 7.295 -4.895 23.890 1.00 90.38 129 HIS A N 1
ATOM 968 C CA . HIS A 1 129 ? 7.036 -6.306 24.221 1.00 90.38 129 HIS A CA 1
ATOM 969 C C . HIS A 1 129 ? 8.085 -7.264 23.642 1.00 90.38 129 HIS A C 1
ATOM 971 O O . HIS A 1 129 ? 8.327 -8.321 24.222 1.00 90.38 129 HIS A O 1
ATOM 977 N N . PHE A 1 130 ? 8.739 -6.873 22.550 1.00 89.62 130 PHE A N 1
ATOM 978 C CA . PHE A 1 130 ? 9.756 -7.633 21.828 1.00 89.62 130 PHE A CA 1
ATOM 979 C C . PHE A 1 130 ? 11.029 -6.786 21.653 1.00 89.62 130 PHE A C 1
ATOM 981 O O . PHE A 1 130 ? 11.422 -6.467 20.527 1.00 89.62 130 PHE A O 1
ATOM 988 N N . PRO A 1 131 ? 11.700 -6.403 22.759 1.00 86.12 131 PRO A N 1
ATOM 989 C CA . PRO A 1 131 ? 12.844 -5.488 22.719 1.00 86.12 131 PRO A CA 1
ATOM 990 C C . PRO A 1 131 ? 14.078 -6.073 22.015 1.00 86.12 131 PRO A C 1
ATOM 992 O O . PRO A 1 131 ? 15.004 -5.340 21.681 1.00 86.12 131 PRO A O 1
ATOM 995 N N . ASP A 1 132 ? 14.110 -7.387 21.786 1.00 85.94 132 ASP A N 1
ATOM 996 C CA . ASP A 1 132 ? 15.146 -8.073 21.009 1.00 85.94 132 ASP A CA 1
ATOM 997 C C . ASP A 1 132 ? 14.943 -7.955 19.487 1.00 85.94 132 ASP A C 1
ATOM 999 O O . ASP A 1 132 ? 15.787 -8.403 18.710 1.00 85.94 132 ASP A O 1
ATOM 1003 N N . GLY A 1 133 ? 13.834 -7.350 19.050 1.00 76.06 133 GLY A N 1
ATOM 1004 C CA . GLY A 1 133 ? 13.485 -7.216 17.642 1.00 76.06 133 GLY A CA 1
ATOM 1005 C C . GLY A 1 133 ? 13.052 -8.529 16.989 1.00 76.06 133 GLY A C 1
ATOM 1006 O O . GLY A 1 133 ? 13.050 -8.607 15.762 1.00 76.06 133 GLY A O 1
ATOM 1007 N N . SER A 1 134 ? 12.682 -9.550 17.770 1.00 80.44 134 SER A N 1
ATOM 1008 C CA . SER A 1 134 ? 12.163 -10.826 17.251 1.00 80.44 134 SER A CA 1
ATOM 1009 C C . SER A 1 134 ? 10.858 -10.670 16.462 1.00 80.44 134 SER A C 1
ATOM 1011 O O . SER A 1 134 ? 10.572 -11.488 15.592 1.00 80.44 134 SER A O 1
ATOM 1013 N N . HIS A 1 135 ? 10.095 -9.611 16.740 1.00 76.38 135 HIS A N 1
ATOM 1014 C CA . HIS A 1 135 ? 8.821 -9.299 16.095 1.00 76.38 135 HIS A CA 1
ATOM 1015 C C . HIS A 1 135 ? 8.822 -7.841 15.635 1.00 76.38 135 HIS A C 1
ATOM 1017 O O . HIS A 1 135 ? 8.180 -6.974 16.228 1.00 76.38 135 HIS A O 1
ATOM 1023 N N . ARG A 1 136 ? 9.608 -7.563 14.591 1.00 73.75 136 ARG A N 1
ATOM 1024 C CA . ARG A 1 136 ? 9.545 -6.275 13.894 1.00 73.75 136 ARG A CA 1
ATOM 1025 C C . ARG A 1 136 ? 8.265 -6.216 13.070 1.00 73.75 136 ARG A C 1
ATOM 1027 O O . ARG A 1 136 ? 8.012 -7.115 12.277 1.00 73.75 136 ARG A O 1
ATOM 1034 N N . ILE A 1 137 ? 7.511 -5.147 13.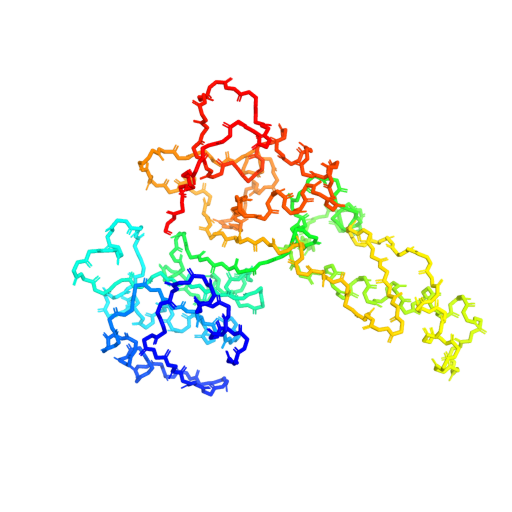272 1.00 78.00 137 ILE A N 1
ATOM 1035 C CA . ILE A 1 137 ? 6.317 -4.800 12.504 1.00 78.00 137 ILE A CA 1
ATOM 1036 C C . ILE A 1 137 ? 6.762 -4.244 11.149 1.00 78.00 137 ILE A C 1
ATOM 1038 O O . ILE A 1 137 ? 7.697 -3.442 11.103 1.00 78.00 137 ILE A O 1
ATOM 1042 N N . THR A 1 138 ? 6.141 -4.695 10.060 1.00 70.44 138 THR A N 1
ATOM 1043 C CA . THR A 1 138 ? 6.587 -4.363 8.693 1.00 70.44 138 THR A CA 1
ATOM 1044 C C . THR A 1 138 ? 5.489 -3.848 7.760 1.00 70.44 138 THR A C 1
ATOM 1046 O O . THR A 1 138 ? 5.807 -3.459 6.640 1.00 70.44 138 THR A O 1
ATOM 1049 N N . GLY A 1 139 ? 4.241 -3.771 8.226 1.00 76.00 139 GLY A N 1
ATOM 1050 C CA . GLY A 1 139 ? 3.070 -3.331 7.466 1.00 76.00 139 GLY A CA 1
ATOM 1051 C C . GLY A 1 139 ? 2.017 -4.439 7.360 1.00 76.00 139 GLY A C 1
ATOM 1052 O O . GLY A 1 139 ? 2.353 -5.610 7.196 1.00 76.00 139 GLY A O 1
ATOM 1053 N N . GLY A 1 140 ? 0.735 -4.070 7.452 1.00 78.75 140 GLY A N 1
ATOM 1054 C CA . GLY A 1 140 ? -0.406 -4.988 7.387 1.00 78.75 140 GLY A CA 1
ATOM 1055 C C . GLY A 1 140 ? -0.839 -5.547 8.748 1.00 78.75 140 GLY A C 1
ATOM 1056 O O . GLY A 1 140 ? -1.938 -6.093 8.874 1.00 78.75 140 GLY A O 1
ATOM 1057 N N . GLU A 1 141 ? -0.024 -5.396 9.799 1.00 85.38 141 GLU A N 1
ATOM 1058 C CA . GLU A 1 141 ? -0.380 -5.825 11.156 1.00 85.38 141 GLU A CA 1
ATOM 1059 C C . GLU A 1 141 ? -1.435 -4.918 11.817 1.00 85.38 141 GLU A C 1
ATOM 1061 O O . GLU A 1 141 ? -2.112 -5.339 12.760 1.00 85.38 141 GLU A O 1
ATOM 1066 N N . GLU A 1 142 ? -1.620 -3.689 11.326 1.00 87.81 142 GLU A N 1
ATOM 1067 C CA . GLU A 1 142 ? -2.578 -2.730 11.880 1.00 87.81 142 GLU A CA 1
ATOM 1068 C C . GLU A 1 142 ? -4.033 -3.147 11.684 1.00 87.81 142 GLU A C 1
ATOM 1070 O O . GLU A 1 142 ? -4.837 -2.959 12.593 1.00 87.81 142 GLU A O 1
ATOM 1075 N N . GLY A 1 143 ? -4.376 -3.750 10.541 1.00 89.00 143 GLY A N 1
ATOM 1076 C CA . GLY A 1 143 ? -5.748 -4.158 10.235 1.00 89.00 143 GLY A CA 1
ATOM 1077 C C . GLY A 1 143 ? -6.294 -5.180 11.240 1.00 89.00 143 GLY A C 1
ATOM 1078 O O . GLY A 1 143 ? -7.327 -4.928 11.867 1.00 89.00 143 GLY A O 1
ATOM 1079 N N . PRO A 1 144 ? -5.607 -6.318 11.461 1.00 90.19 144 PRO A N 1
ATOM 1080 C CA . PRO A 1 144 ? -5.993 -7.288 12.484 1.00 90.19 144 PRO A CA 1
ATOM 1081 C C . PRO A 1 144 ? -6.001 -6.708 13.905 1.00 90.19 144 PRO A C 1
ATOM 1083 O O . PRO A 1 144 ? -6.881 -7.047 14.701 1.00 90.19 144 PRO A O 1
ATOM 1086 N N . ALA A 1 145 ? -5.046 -5.831 14.228 1.00 91.56 145 ALA A N 1
ATOM 1087 C CA . ALA A 1 145 ? -4.954 -5.189 15.536 1.00 91.56 145 ALA A CA 1
ATOM 1088 C C . ALA A 1 145 ? -6.149 -4.255 15.806 1.00 91.56 145 ALA A C 1
ATOM 1090 O O . ALA A 1 145 ? -6.799 -4.374 16.848 1.00 91.56 145 ALA A O 1
ATOM 1091 N N . ASP A 1 146 ? -6.480 -3.384 14.850 1.00 94.19 146 ASP A N 1
ATOM 1092 C CA . ASP A 1 146 ? -7.647 -2.500 14.903 1.00 94.19 146 ASP A CA 1
ATOM 1093 C C . ASP A 1 146 ? -8.955 -3.308 14.937 1.00 94.19 146 ASP A C 1
ATOM 1095 O O . ASP A 1 146 ? -9.850 -3.009 15.728 1.00 94.19 146 ASP A O 1
ATOM 1099 N N . GLY A 1 147 ? -9.058 -4.389 14.158 1.00 95.31 147 GLY A N 1
ATOM 1100 C CA . GLY A 1 147 ? -10.233 -5.266 14.158 1.00 95.31 147 GLY A CA 1
ATOM 1101 C C . GLY A 1 147 ? -10.493 -5.928 15.516 1.00 95.31 147 GLY A C 1
ATOM 1102 O O . GLY A 1 147 ? -11.628 -5.941 16.000 1.00 95.31 147 GLY A O 1
ATOM 1103 N N . LEU A 1 148 ? -9.447 -6.435 16.176 1.00 96.06 148 LEU A N 1
ATOM 1104 C CA . LEU A 1 148 ? -9.580 -7.005 17.519 1.00 96.06 148 LEU A CA 1
ATOM 1105 C C . LEU A 1 148 ? -9.936 -5.931 18.555 1.00 96.06 148 LEU A C 1
ATOM 1107 O O . LEU A 1 148 ? -10.815 -6.153 19.390 1.00 96.06 148 LEU A O 1
ATOM 1111 N N . TYR A 1 149 ? -9.280 -4.770 18.497 1.00 96.62 149 TYR A N 1
ATOM 1112 C CA . TYR A 1 149 ? -9.559 -3.653 19.399 1.00 96.62 149 TYR A CA 1
ATOM 1113 C C . TYR A 1 149 ? -11.005 -3.160 19.274 1.00 96.62 149 TYR A C 1
ATOM 1115 O O . TYR A 1 149 ? -11.681 -2.967 20.288 1.00 96.62 149 TYR A O 1
ATOM 1123 N N . THR A 1 150 ? -11.501 -3.034 18.042 1.00 97.56 150 THR A N 1
ATOM 1124 C CA . THR A 1 150 ? -12.899 -2.707 17.737 1.00 97.56 150 THR A CA 1
ATOM 1125 C C . THR A 1 150 ? -13.845 -3.686 18.418 1.00 97.56 150 THR A C 1
ATOM 1127 O O . THR A 1 150 ? -14.763 -3.268 19.119 1.00 97.56 150 THR A O 1
ATOM 1130 N N . LEU A 1 151 ? -13.611 -4.992 18.251 1.00 96.88 151 LEU A N 1
ATOM 1131 C CA . LEU A 1 151 ? -14.486 -6.021 18.807 1.00 96.88 151 LEU A CA 1
ATOM 1132 C C . LEU A 1 151 ? -14.514 -5.981 20.339 1.00 96.88 151 LEU A C 1
ATOM 1134 O O . LEU A 1 151 ? -15.587 -6.035 20.937 1.00 96.88 151 LEU A O 1
ATOM 1138 N N . VAL A 1 152 ? -13.346 -5.876 20.978 1.00 97.44 152 VAL A N 1
ATOM 1139 C CA . VAL A 1 152 ? -13.242 -5.800 22.445 1.00 97.44 152 VAL A CA 1
ATOM 1140 C C . VAL A 1 152 ? -13.952 -4.556 22.978 1.00 97.44 152 VAL A C 1
ATOM 1142 O O . VAL A 1 152 ? -14.679 -4.642 23.966 1.00 97.44 152 VAL A O 1
ATOM 1145 N N . THR A 1 153 ? -13.780 -3.421 22.304 1.00 97.75 153 THR A N 1
ATOM 1146 C CA . THR A 1 153 ? -14.429 -2.159 22.671 1.00 97.75 153 THR A CA 1
ATOM 1147 C C . THR A 1 153 ? -15.943 -2.252 22.490 1.00 97.75 153 THR A C 1
ATOM 1149 O O . THR A 1 153 ? -16.683 -1.957 23.420 1.00 97.75 153 THR A O 1
ATOM 1152 N N . GLY A 1 154 ? -16.420 -2.773 21.357 1.00 97.88 154 GLY A N 1
ATOM 1153 C CA . GLY A 1 154 ? -17.846 -2.992 21.104 1.00 97.88 154 GLY A CA 1
ATOM 1154 C C . GLY A 1 154 ? -18.516 -3.899 22.136 1.00 97.88 154 GLY A C 1
ATOM 1155 O O . GLY A 1 154 ? -19.604 -3.597 22.616 1.00 97.88 154 GLY A O 1
ATOM 1156 N N . VAL A 1 155 ? -17.849 -4.985 22.534 1.00 98.19 155 VAL A N 1
ATOM 1157 C CA . VAL A 1 155 ? -18.308 -5.876 23.613 1.00 98.19 155 VAL A CA 1
ATOM 1158 C C . VAL A 1 155 ? -18.403 -5.146 24.954 1.00 98.19 155 VAL A C 1
ATOM 1160 O O . VAL A 1 155 ? -19.372 -5.343 25.691 1.00 98.19 155 VAL A O 1
ATOM 1163 N N . ALA A 1 156 ? -17.401 -4.327 25.285 1.00 97.75 156 ALA A N 1
ATOM 1164 C CA . ALA A 1 156 ? -17.379 -3.568 26.530 1.00 97.75 156 ALA A CA 1
ATOM 1165 C C . ALA A 1 156 ? -18.515 -2.535 26.578 1.00 97.75 156 ALA A C 1
ATOM 1167 O O . ALA A 1 156 ? -19.236 -2.473 27.572 1.00 97.75 156 ALA A O 1
ATOM 1168 N N . GLU A 1 157 ? -18.715 -1.795 25.488 1.00 97.88 157 GLU A N 1
ATOM 1169 C CA . GLU A 1 157 ? -19.754 -0.769 25.355 1.00 97.88 157 GLU A CA 1
ATOM 1170 C C . GLU A 1 157 ? -21.169 -1.363 25.308 1.00 97.88 157 GLU A C 1
ATOM 1172 O O . GLU A 1 157 ? -22.091 -0.841 25.932 1.00 97.88 157 GLU A O 1
ATOM 1177 N N . ALA A 1 158 ? -21.351 -2.506 24.641 1.00 97.81 158 ALA A N 1
ATOM 1178 C CA . ALA A 1 158 ? -22.626 -3.222 24.628 1.00 97.81 158 ALA A CA 1
ATOM 1179 C C . ALA A 1 158 ? -22.962 -3.884 25.975 1.00 97.81 158 ALA A C 1
ATOM 1181 O O . ALA A 1 158 ? -24.115 -4.246 26.219 1.00 97.81 158 ALA A O 1
ATOM 1182 N N . GLY A 1 159 ? -21.960 -4.119 26.831 1.00 97.38 159 GLY A N 1
ATOM 1183 C CA . GLY A 1 159 ? -22.116 -4.882 28.069 1.00 97.38 159 GLY A CA 1
ATOM 1184 C C . GLY A 1 159 ? -22.508 -6.348 27.838 1.00 97.38 159 GLY A C 1
ATOM 1185 O O . GLY A 1 159 ? -23.113 -6.968 28.715 1.00 97.38 159 GLY A O 1
ATOM 1186 N N . SER A 1 160 ? -22.199 -6.909 26.661 1.00 94.75 160 SER A N 1
ATOM 1187 C CA . SER A 1 160 ? -22.627 -8.251 26.253 1.00 94.75 160 SER A CA 1
ATOM 1188 C C . SER A 1 160 ? -21.590 -8.957 25.382 1.00 94.75 160 SER A C 1
ATOM 1190 O O . SER A 1 160 ? -21.029 -8.379 24.457 1.00 94.75 160 SER A O 1
ATOM 1192 N N . LEU A 1 161 ? -21.377 -10.248 25.656 1.00 93.69 161 LEU A N 1
ATOM 1193 C CA . LEU A 1 161 ? -20.513 -11.134 24.863 1.00 93.69 161 LEU A CA 1
ATOM 1194 C C . LEU A 1 161 ? -21.282 -11.930 23.799 1.00 93.69 161 LEU A C 1
ATOM 1196 O O . LEU A 1 161 ? -20.667 -12.574 22.951 1.00 93.69 161 LEU A O 1
ATOM 1200 N N . THR A 1 162 ? -22.615 -11.961 23.876 1.00 94.75 162 THR A N 1
ATOM 1201 C CA . THR A 1 162 ? -23.441 -12.883 23.077 1.00 94.75 162 THR A CA 1
ATOM 1202 C C . THR A 1 162 ? -24.537 -12.197 22.274 1.00 94.75 162 THR A C 1
ATOM 1204 O O . THR A 1 162 ? -25.068 -12.811 21.350 1.00 94.75 162 THR A O 1
ATOM 1207 N N . ASP A 1 163 ? -24.892 -10.958 22.613 1.00 97.56 163 ASP A N 1
ATOM 1208 C CA . ASP A 1 163 ? -25.871 -10.176 21.857 1.00 97.56 163 ASP A CA 1
ATOM 1209 C C . ASP A 1 163 ? -25.173 -9.464 20.694 1.00 97.56 163 ASP A C 1
ATOM 1211 O O . ASP A 1 163 ? -24.500 -8.452 20.878 1.00 97.56 163 ASP A O 1
ATOM 1215 N N . ARG A 1 164 ? -25.294 -10.042 19.497 1.00 97.00 164 ARG A N 1
ATOM 1216 C CA . ARG A 1 164 ? -24.625 -9.534 18.294 1.00 97.00 164 ARG A CA 1
ATOM 1217 C C . ARG A 1 164 ? -25.150 -8.168 17.879 1.00 97.00 164 ARG A C 1
ATOM 1219 O O . ARG A 1 164 ? -24.344 -7.327 17.506 1.00 97.00 164 ARG A O 1
ATOM 1226 N N . ASP A 1 165 ? -26.456 -7.945 17.980 1.00 97.94 165 ASP A N 1
ATOM 1227 C CA . ASP A 1 165 ? -27.070 -6.692 17.543 1.00 97.94 165 ASP A CA 1
ATOM 1228 C C . ASP A 1 165 ? -26.653 -5.557 18.481 1.00 97.94 165 ASP A C 1
ATOM 1230 O O . ASP A 1 165 ? -26.284 -4.478 18.021 1.00 97.94 165 ASP A O 1
ATOM 1234 N N . ALA A 1 166 ? -26.615 -5.818 19.794 1.00 97.94 166 ALA A N 1
ATOM 1235 C CA . ALA A 1 166 ? -26.098 -4.857 20.765 1.00 97.94 166 ALA A CA 1
ATOM 1236 C C . ALA A 1 166 ? -24.620 -4.514 20.516 1.00 97.94 166 ALA A C 1
ATOM 1238 O O . ALA A 1 166 ? -24.256 -3.342 20.563 1.00 97.94 166 ALA A O 1
ATOM 1239 N N . VAL A 1 167 ? -23.777 -5.510 20.211 1.00 98.12 167 VAL A N 1
ATOM 1240 C CA . VAL A 1 167 ? -22.352 -5.293 19.897 1.00 98.12 167 VAL A CA 1
ATOM 1241 C C . VAL A 1 167 ? -22.176 -4.515 18.594 1.00 98.12 167 VAL A C 1
ATOM 1243 O O . VAL A 1 167 ? -21.398 -3.567 18.567 1.00 98.12 167 VAL A O 1
ATOM 1246 N N . THR A 1 168 ? -22.907 -4.860 17.533 1.00 97.81 168 THR A N 1
ATOM 1247 C CA . THR A 1 168 ? -22.862 -4.121 16.263 1.00 97.81 168 THR A CA 1
ATOM 1248 C C . THR A 1 168 ? -23.287 -2.669 16.459 1.00 97.81 168 THR A C 1
ATOM 1250 O O . THR A 1 168 ? -22.539 -1.771 16.085 1.00 97.81 168 THR A O 1
ATOM 1253 N N . MET A 1 169 ? -24.416 -2.422 17.132 1.00 97.94 169 MET A N 1
ATOM 1254 C CA . MET A 1 169 ? -24.857 -1.057 17.434 1.00 97.94 169 MET A CA 1
ATOM 1255 C C . MET A 1 169 ? -23.843 -0.304 18.299 1.00 97.94 169 MET A C 1
ATOM 1257 O O . MET A 1 169 ? -23.645 0.890 18.099 1.00 97.94 169 MET A O 1
ATOM 1261 N N . ALA A 1 170 ? -23.201 -0.964 19.265 1.00 98.12 170 ALA A N 1
ATOM 1262 C CA . ALA A 1 170 ? -22.171 -0.331 20.080 1.00 98.12 170 ALA A CA 1
ATOM 1263 C C . ALA A 1 170 ? -20.953 0.073 19.238 1.00 98.12 170 ALA A C 1
ATOM 1265 O O . ALA A 1 170 ? -20.443 1.174 19.413 1.00 98.12 170 ALA A O 1
ATOM 1266 N N . ILE A 1 171 ? -20.527 -0.773 18.294 1.00 98.19 171 ILE A N 1
ATOM 1267 C CA . ILE A 1 171 ? -19.430 -0.473 17.363 1.00 98.19 171 ILE A CA 1
ATOM 1268 C C . ILE A 1 171 ? -19.786 0.706 16.447 1.00 98.19 171 ILE A C 1
ATOM 1270 O O . ILE A 1 171 ? -18.987 1.627 16.311 1.00 98.19 171 ILE A O 1
ATOM 1274 N N . GLU A 1 172 ? -20.980 0.699 15.850 1.00 98.00 172 GLU A N 1
ATOM 1275 C CA . GLU A 1 172 ? -21.448 1.743 14.922 1.00 98.00 172 GLU A CA 1
ATOM 1276 C C . GLU A 1 172 ? -21.729 3.089 15.606 1.00 98.00 172 GLU A C 1
ATOM 1278 O O . GLU A 1 172 ? -21.680 4.132 14.962 1.00 98.00 172 GLU A O 1
ATOM 1283 N N . ASN A 1 173 ? -22.038 3.087 16.906 1.00 96.88 173 ASN A N 1
ATOM 1284 C CA . ASN A 1 173 ? -22.264 4.314 17.675 1.00 96.88 173 ASN A CA 1
ATOM 1285 C C . ASN A 1 173 ? -21.023 4.776 18.451 1.00 96.88 173 ASN A C 1
ATOM 1287 O O . ASN A 1 173 ? -21.064 5.831 19.092 1.00 96.88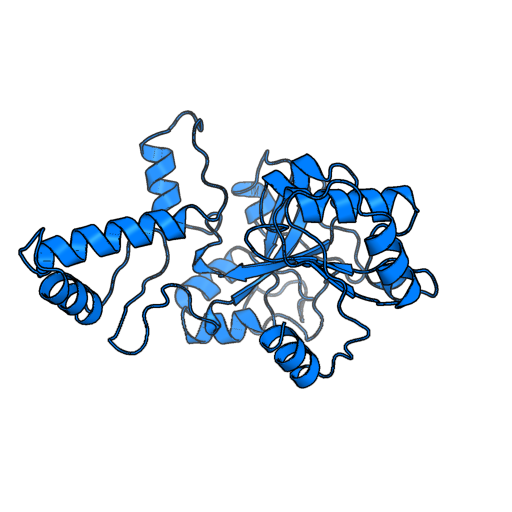 173 ASN A O 1
ATOM 1291 N N . TYR A 1 174 ? -19.927 4.010 18.425 1.00 97.12 174 TYR A N 1
ATOM 1292 C CA . TYR A 1 174 ? -18.705 4.406 19.107 1.00 97.12 174 TYR A CA 1
ATOM 1293 C C . TYR A 1 174 ? -18.064 5.584 18.360 1.00 97.12 174 TYR A C 1
ATOM 1295 O O . TYR A 1 174 ? -17.776 5.477 17.167 1.00 97.12 174 TYR A O 1
ATOM 1303 N N . PRO A 1 175 ? -17.823 6.725 19.030 1.00 92.38 175 PRO A N 1
ATOM 1304 C CA . PRO A 1 175 ? -17.536 7.978 18.337 1.00 92.38 175 PRO A CA 1
ATOM 1305 C C . PRO A 1 175 ? -16.219 7.952 17.556 1.00 92.38 175 PRO A C 1
ATOM 1307 O O . PRO A 1 175 ? -16.121 8.588 16.508 1.00 92.38 175 PRO A O 1
ATOM 1310 N N . LYS A 1 176 ? -15.197 7.262 18.077 1.00 94.75 176 LYS A N 1
ATOM 1311 C CA . LYS A 1 176 ? -13.877 7.153 17.448 1.00 94.75 176 LYS A CA 1
ATOM 1312 C C . LYS A 1 176 ? -13.050 6.051 18.105 1.00 94.75 176 LYS A C 1
ATOM 1314 O O . LYS A 1 176 ? -12.818 6.100 19.311 1.00 94.75 176 LYS A O 1
ATOM 1319 N N . PHE A 1 177 ? -12.545 5.116 17.314 1.00 95.56 177 PHE A N 1
ATOM 1320 C CA . PHE A 1 177 ? -11.507 4.169 17.710 1.00 95.56 177 PHE A CA 1
ATOM 1321 C C . PHE A 1 177 ? -10.123 4.738 17.388 1.00 95.56 177 PHE A C 1
ATOM 1323 O O . PHE A 1 177 ? -9.942 5.429 16.386 1.00 95.56 177 PHE A O 1
ATOM 1330 N N . GLU A 1 178 ? -9.136 4.443 18.230 1.00 92.38 178 GLU A N 1
ATOM 1331 C CA . GLU A 1 178 ? -7.737 4.812 18.011 1.00 92.38 178 GLU A CA 1
ATOM 1332 C C . GLU A 1 178 ? -6.853 3.788 18.730 1.00 92.38 178 GLU A C 1
ATOM 1334 O O . GLU A 1 178 ? -6.835 3.734 19.961 1.00 92.38 178 GLU A O 1
ATOM 1339 N N . PHE A 1 179 ? -6.174 2.925 17.967 1.00 92.31 179 PHE A N 1
ATOM 1340 C CA . PHE A 1 179 ? -5.363 1.850 18.542 1.00 92.31 179 PHE A CA 1
ATOM 1341 C C . PHE A 1 179 ? -4.056 1.609 17.795 1.00 92.31 179 PHE A C 1
ATOM 1343 O O . PHE A 1 179 ? -2.996 1.936 18.328 1.00 92.31 179 PHE A O 1
ATOM 1350 N N . ALA A 1 180 ? -4.101 1.027 16.592 1.00 88.75 180 ALA A N 1
ATOM 1351 C CA . ALA A 1 180 ? -2.875 0.620 15.917 1.00 88.75 180 ALA A CA 1
ATOM 1352 C C . ALA A 1 180 ? -2.129 1.817 15.321 1.00 88.75 180 ALA A C 1
ATOM 1354 O O . ALA A 1 180 ? -0.908 1.915 15.476 1.00 88.75 180 ALA A O 1
ATOM 1355 N N . TYR A 1 181 ? -2.857 2.738 14.677 1.00 87.38 181 TYR A N 1
ATOM 1356 C CA . TYR A 1 181 ? -2.254 3.945 14.125 1.00 87.38 181 TYR A CA 1
ATOM 1357 C C . TYR A 1 181 ? -3.225 5.117 13.936 1.00 87.38 181 TYR A C 1
ATOM 1359 O O . TYR A 1 181 ? -3.237 6.029 14.760 1.00 87.38 181 TYR A O 1
ATOM 1367 N N . LEU A 1 182 ? -4.013 5.114 12.858 1.00 88.12 182 LEU A N 1
ATOM 1368 C CA . LEU A 1 182 ? -4.931 6.208 12.552 1.00 88.12 182 LEU A CA 1
ATOM 1369 C C . LEU A 1 182 ? -6.262 6.038 13.281 1.00 88.12 182 LEU A C 1
ATOM 1371 O O . LEU A 1 182 ? -6.732 4.910 13.431 1.00 88.12 182 LEU A O 1
ATOM 1375 N N . PRO A 1 183 ? -6.894 7.144 13.698 1.00 90.25 183 PRO A N 1
ATOM 1376 C CA . PRO A 1 183 ? -8.283 7.141 14.120 1.00 90.25 183 PRO A CA 1
ATOM 1377 C C . PRO A 1 183 ? -9.238 6.601 13.056 1.00 90.25 183 PRO A C 1
ATOM 1379 O O . PRO A 1 183 ? -9.092 6.923 11.881 1.00 90.25 183 PRO A O 1
ATOM 1382 N N . TYR A 1 184 ? -10.270 5.872 13.476 1.00 93.00 184 TYR A N 1
ATOM 1383 C CA . TYR A 1 184 ? -11.340 5.408 12.590 1.00 93.00 184 TYR A CA 1
ATOM 1384 C C . TYR A 1 184 ? -12.680 5.328 13.324 1.00 93.00 184 TYR A C 1
ATOM 1386 O O . TYR A 1 184 ? -12.751 5.366 14.553 1.00 93.00 184 TYR A O 1
ATOM 1394 N N . SER A 1 185 ? -13.761 5.220 12.564 1.00 94.81 185 SER A N 1
ATOM 1395 C CA . SER A 1 185 ? -15.110 4.991 13.075 1.00 94.81 185 SER A CA 1
ATOM 1396 C C . SER A 1 185 ? -15.927 4.206 12.057 1.00 94.81 185 SER A C 1
ATOM 1398 O O . SER A 1 185 ? -15.580 4.136 10.873 1.00 94.81 185 SER A O 1
ATOM 1400 N N . PHE A 1 186 ? -17.007 3.607 12.543 1.00 96.62 186 PHE A N 1
ATOM 1401 C CA . PHE A 1 186 ? -17.978 2.894 11.727 1.00 96.62 186 PHE A CA 1
ATOM 1402 C C . PHE A 1 186 ? -19.336 3.576 11.842 1.00 96.62 186 PHE A C 1
ATOM 1404 O O . PHE A 1 186 ? -19.610 4.250 12.832 1.00 96.62 186 PHE A O 1
ATOM 1411 N N . SER A 1 187 ? -20.183 3.388 10.838 1.00 95.44 187 SER A N 1
ATOM 1412 C CA . SER A 1 187 ? -21.607 3.722 10.893 1.00 95.44 187 SER A CA 1
ATOM 1413 C C . SER A 1 187 ? -22.422 2.567 10.322 1.00 95.44 187 SER A C 1
ATOM 1415 O O . SER A 1 187 ? -21.856 1.640 9.749 1.00 95.44 187 SER A O 1
ATOM 1417 N N . ALA A 1 188 ? -23.749 2.625 10.422 1.00 95.81 188 ALA A N 1
ATOM 1418 C CA . ALA A 1 188 ? -24.624 1.616 9.819 1.00 95.81 188 ALA A CA 1
ATOM 1419 C C . ALA A 1 188 ? -24.440 1.480 8.290 1.00 95.81 188 ALA A C 1
ATOM 1421 O O . ALA A 1 188 ? -24.758 0.447 7.702 1.00 95.81 188 ALA A O 1
ATOM 1422 N N . GLU A 1 189 ? -23.931 2.525 7.640 1.00 95.69 189 GLU A N 1
ATOM 1423 C CA . GLU A 1 189 ? -23.714 2.612 6.197 1.00 95.69 189 GLU A CA 1
ATOM 1424 C C . GLU A 1 189 ? -22.257 2.362 5.787 1.00 95.69 189 GLU A C 1
ATOM 1426 O O . GLU A 1 189 ? -21.992 2.117 4.608 1.00 95.69 189 GLU A O 1
ATOM 1431 N N . ASP A 1 190 ? -21.314 2.422 6.730 1.00 93.19 190 ASP A N 1
ATOM 1432 C CA . ASP A 1 190 ? -19.886 2.355 6.445 1.00 93.19 190 ASP A CA 1
ATOM 1433 C C . ASP A 1 190 ? -19.119 1.566 7.514 1.00 93.19 190 ASP A C 1
ATOM 1435 O O . ASP A 1 190 ? -18.803 2.054 8.602 1.00 93.19 190 ASP A O 1
ATOM 1439 N N . HIS A 1 191 ? -18.782 0.323 7.163 1.00 94.00 191 HIS A N 1
ATOM 1440 C CA . HIS A 1 191 ? -17.982 -0.596 7.982 1.00 94.00 191 HIS A CA 1
ATOM 1441 C C . HIS A 1 191 ? -16.516 -0.685 7.528 1.00 94.00 191 HIS A C 1
ATOM 1443 O O . HIS A 1 191 ? -15.817 -1.640 7.870 1.00 94.00 191 HIS A O 1
ATOM 1449 N N . GLN A 1 192 ? -16.028 0.265 6.723 1.00 91.06 192 GLN A N 1
ATOM 1450 C CA . GLN A 1 192 ? -14.642 0.255 6.250 1.00 91.06 192 GLN A CA 1
ATOM 1451 C C . GLN A 1 192 ? -13.738 1.038 7.200 1.00 91.06 192 GLN A C 1
ATOM 1453 O O . GLN A 1 192 ? -13.935 2.232 7.408 1.00 91.06 192 GLN A O 1
ATOM 1458 N N . ARG A 1 193 ? -12.711 0.377 7.750 1.00 89.94 193 ARG A N 1
ATOM 1459 C CA . ARG A 1 193 ? -11.688 1.038 8.579 1.00 89.94 193 ARG A CA 1
ATOM 1460 C C . ARG A 1 193 ? -10.844 1.989 7.739 1.00 89.94 193 ARG A C 1
ATOM 1462 O O . ARG A 1 193 ? -10.644 3.133 8.120 1.00 89.94 193 ARG A O 1
ATOM 1469 N N . THR A 1 194 ? -10.340 1.491 6.615 1.00 87.56 194 THR A N 1
ATOM 1470 C CA . THR A 1 194 ? -9.506 2.259 5.687 1.00 87.56 194 THR A CA 1
ATOM 1471 C C . THR A 1 194 ? -10.402 2.955 4.682 1.00 87.56 194 THR A C 1
ATOM 1473 O O . THR A 1 194 ? -11.252 2.306 4.069 1.00 87.56 194 THR A O 1
ATOM 1476 N N . LYS A 1 195 ? -10.209 4.261 4.506 1.00 85.31 195 LYS A N 1
ATOM 1477 C CA . LYS A 1 195 ? -11.004 5.058 3.568 1.00 85.31 195 LYS A CA 1
ATOM 1478 C C . LYS A 1 195 ? -10.261 5.255 2.241 1.00 85.31 195 LYS A C 1
ATOM 1480 O O . LYS A 1 195 ? -9.030 5.272 2.245 1.00 85.31 195 LYS A O 1
ATOM 1485 N N . PRO A 1 196 ? -10.959 5.404 1.100 1.00 81.81 196 PRO A N 1
ATOM 1486 C CA . PRO A 1 196 ? -10.315 5.662 -0.190 1.00 81.81 196 PRO A CA 1
ATOM 1487 C C . PRO A 1 196 ? -9.386 6.884 -0.189 1.00 81.81 196 PRO A C 1
ATOM 1489 O O . PRO A 1 196 ? -8.378 6.890 -0.888 1.00 81.81 196 PRO A O 1
ATOM 1492 N 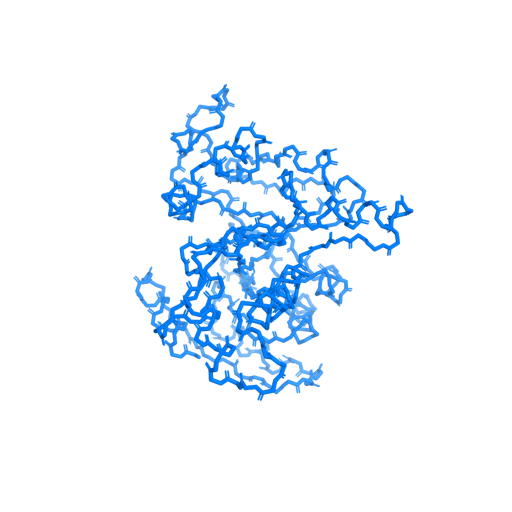N . GLU A 1 197 ? -9.699 7.897 0.613 1.00 81.94 197 GLU A N 1
ATOM 1493 C CA . GLU A 1 197 ? -8.917 9.125 0.759 1.00 81.94 197 GLU A CA 1
ATOM 1494 C C . GLU A 1 197 ? -7.565 8.882 1.445 1.00 81.94 197 GLU A C 1
ATOM 1496 O O . GLU A 1 197 ? -6.652 9.683 1.270 1.00 81.94 197 GLU A O 1
ATOM 1501 N N . GLU A 1 198 ? -7.422 7.768 2.175 1.00 85.00 198 GLU A N 1
ATOM 1502 C CA . GLU A 1 198 ? -6.174 7.335 2.816 1.00 85.00 198 GLU A CA 1
ATOM 1503 C C . GLU A 1 198 ? -5.227 6.605 1.858 1.00 85.00 198 GLU A C 1
ATOM 1505 O O . GLU A 1 198 ? -4.122 6.225 2.259 1.00 85.00 198 GLU A O 1
ATOM 1510 N N . LEU A 1 199 ? -5.655 6.351 0.615 1.00 85.25 199 LEU A N 1
ATOM 1511 C CA . LEU A 1 199 ? -4.874 5.614 -0.370 1.00 85.25 199 LEU A CA 1
ATOM 1512 C C . LEU A 1 199 ? -3.555 6.340 -0.642 1.00 85.25 199 LEU A C 1
ATOM 1514 O O . LEU A 1 199 ? -3.509 7.556 -0.808 1.00 85.25 199 LEU A O 1
ATOM 1518 N N . VAL A 1 200 ? -2.472 5.579 -0.728 1.00 82.69 200 VAL A N 1
ATOM 1519 C CA . VAL A 1 200 ? -1.155 6.037 -1.177 1.00 82.69 200 VAL A CA 1
ATOM 1520 C C . VAL A 1 200 ? -0.629 5.057 -2.216 1.00 82.69 200 VAL A C 1
ATOM 1522 O O . VAL A 1 200 ? -1.108 3.930 -2.312 1.00 82.69 200 VAL A O 1
ATOM 1525 N N . ILE A 1 201 ? 0.340 5.472 -3.019 1.00 82.31 201 ILE A N 1
ATOM 1526 C CA . ILE A 1 201 ? 1.075 4.552 -3.893 1.00 82.31 201 ILE A CA 1
ATOM 1527 C C . ILE A 1 201 ? 2.442 4.367 -3.266 1.00 82.31 201 ILE A C 1
ATOM 1529 O O . ILE A 1 201 ? 3.010 5.342 -2.799 1.00 82.31 201 ILE A O 1
ATOM 1533 N N . ILE A 1 202 ? 2.965 3.150 -3.240 1.00 81.81 202 ILE A N 1
ATOM 1534 C CA . ILE A 1 202 ? 4.323 2.845 -2.797 1.00 81.81 202 ILE A CA 1
ATOM 1535 C C . ILE A 1 202 ? 5.135 2.248 -3.942 1.00 81.81 202 ILE A C 1
ATOM 1537 O O . ILE A 1 202 ? 4.599 1.468 -4.722 1.00 81.81 202 ILE A O 1
ATOM 1541 N N . SER A 1 203 ? 6.408 2.613 -4.046 1.00 82.56 203 SER A N 1
ATOM 1542 C CA . SER A 1 203 ? 7.416 1.989 -4.896 1.00 82.56 203 SER A CA 1
ATOM 1543 C C . SER A 1 203 ? 8.347 1.117 -4.056 1.00 82.56 203 SER A C 1
ATOM 1545 O O . SER A 1 203 ? 8.642 1.429 -2.902 1.00 82.56 203 SER A O 1
ATOM 1547 N N . LEU A 1 204 ? 8.828 0.012 -4.618 1.00 83.56 204 LEU A N 1
ATOM 1548 C CA . LEU A 1 204 ? 9.894 -0.773 -4.003 1.00 83.56 204 LEU A CA 1
ATOM 1549 C C . LEU A 1 204 ? 11.236 -0.044 -4.129 1.00 83.56 204 LEU A C 1
ATOM 1551 O O . LEU A 1 204 ? 11.635 0.320 -5.235 1.00 83.56 204 LEU A O 1
ATOM 1555 N N . GLU A 1 205 ? 11.965 0.051 -3.020 1.00 82.12 205 GLU A N 1
ATOM 1556 C CA . GLU A 1 205 ? 13.347 0.534 -2.966 1.00 82.12 205 GLU A CA 1
ATOM 1557 C C . GLU A 1 205 ? 14.239 -0.431 -2.173 1.00 82.12 205 GLU A C 1
ATOM 1559 O O . GLU A 1 205 ? 13.762 -1.229 -1.355 1.00 82.12 205 GLU A O 1
ATOM 1564 N N . TYR A 1 206 ? 15.553 -0.335 -2.384 1.00 82.44 206 TYR A N 1
ATOM 1565 C CA . TYR A 1 206 ? 16.562 -1.169 -1.725 1.00 82.44 206 TYR A CA 1
ATOM 1566 C C . TYR A 1 206 ? 17.558 -0.333 -0.917 1.00 82.44 206 TYR A C 1
ATOM 1568 O O . TYR A 1 206 ? 17.783 0.843 -1.188 1.00 82.44 206 TYR A O 1
ATOM 1576 N N . GLU A 1 207 ? 18.224 -0.972 0.049 1.00 79.94 207 GLU A N 1
ATOM 1577 C CA . GLU A 1 207 ? 19.237 -0.344 0.920 1.00 79.94 207 GLU A CA 1
ATOM 1578 C C . GLU A 1 207 ? 20.380 0.339 0.145 1.00 79.94 207 GLU A C 1
ATOM 1580 O O . GLU A 1 207 ? 21.036 1.240 0.664 1.00 79.94 207 GLU A O 1
ATOM 1585 N N . SER A 1 208 ? 20.606 -0.048 -1.115 1.00 77.06 208 SER A N 1
ATOM 1586 C CA . SER A 1 208 ? 21.578 0.586 -2.013 1.00 77.06 208 SER A CA 1
ATOM 1587 C C . SER A 1 208 ? 21.326 2.077 -2.270 1.00 77.06 208 SER A C 1
ATOM 1589 O O . SER A 1 208 ? 22.220 2.747 -2.786 1.00 77.06 208 SER A O 1
ATOM 1591 N N . GLY A 1 209 ? 20.152 2.596 -1.904 1.00 73.56 209 GLY A N 1
ATOM 1592 C CA . GLY A 1 209 ? 19.763 3.991 -2.079 1.00 73.56 209 GLY A CA 1
ATOM 1593 C C . GLY A 1 209 ? 18.713 4.173 -3.176 1.00 73.56 209 GLY A C 1
ATOM 1594 O O . GLY A 1 209 ? 18.284 3.178 -3.766 1.00 73.56 209 GLY A O 1
ATOM 1595 N N . PRO A 1 210 ? 18.299 5.432 -3.440 1.00 73.31 210 PRO A N 1
ATOM 1596 C CA . PRO A 1 210 ? 17.311 5.721 -4.471 1.00 73.31 210 PRO A CA 1
ATOM 1597 C C . PRO A 1 210 ? 17.813 5.225 -5.815 1.00 73.31 210 PRO A C 1
ATOM 1599 O O . PRO A 1 210 ? 19.017 5.256 -6.106 1.00 73.31 210 PRO A O 1
ATOM 1602 N N . ALA A 1 211 ? 16.883 4.838 -6.668 1.00 73.38 211 ALA A N 1
ATOM 1603 C CA . ALA A 1 211 ? 17.205 4.588 -8.048 1.00 73.38 211 ALA A CA 1
ATOM 1604 C C . ALA A 1 211 ? 17.779 5.832 -8.739 1.00 73.38 211 ALA A C 1
ATOM 1606 O O . ALA A 1 211 ? 17.513 6.987 -8.384 1.00 73.38 211 ALA A O 1
ATOM 1607 N N . GLN A 1 212 ? 18.512 5.584 -9.819 1.00 73.19 212 GLN A N 1
ATOM 1608 C CA . GLN A 1 212 ? 18.987 6.650 -10.685 1.00 73.19 212 GLN A CA 1
ATOM 1609 C C . GLN A 1 212 ? 17.823 7.188 -11.523 1.00 73.19 212 GLN A C 1
ATOM 1611 O O . GLN A 1 212 ? 17.215 6.462 -12.301 1.00 73.19 212 GLN A O 1
ATOM 1616 N N . THR A 1 213 ? 17.522 8.471 -11.353 1.00 67.00 213 THR A N 1
ATOM 1617 C CA . THR A 1 213 ? 16.470 9.207 -12.069 1.00 67.00 213 THR A CA 1
ATOM 1618 C C . THR A 1 213 ? 17.014 10.562 -12.514 1.00 67.00 213 THR A C 1
ATOM 1620 O O . THR A 1 213 ? 17.967 11.077 -11.923 1.00 67.00 213 THR A O 1
ATOM 1623 N N . ASP A 1 214 ? 16.414 11.146 -13.551 1.00 65.00 214 ASP A N 1
ATOM 1624 C CA . ASP A 1 214 ? 16.680 12.520 -13.984 1.00 65.00 214 ASP A CA 1
ATOM 1625 C C . ASP A 1 214 ? 15.353 13.298 -14.055 1.00 65.00 214 ASP A C 1
ATOM 1627 O O . ASP A 1 214 ? 14.505 12.959 -14.886 1.00 65.00 214 ASP A O 1
ATOM 1631 N N . PRO A 1 215 ? 15.128 14.302 -13.183 1.00 62.41 215 PRO A N 1
ATOM 1632 C CA . PRO A 1 215 ? 16.022 14.770 -12.117 1.00 62.41 215 PRO A CA 1
ATOM 1633 C C . PRO A 1 215 ? 16.160 13.759 -10.958 1.00 62.41 215 PRO A C 1
ATOM 1635 O O . PRO A 1 215 ? 15.182 13.092 -10.621 1.00 62.41 215 PRO A O 1
ATOM 1638 N N . PRO A 1 216 ? 17.317 13.690 -10.269 1.00 66.88 216 PRO A N 1
ATOM 1639 C CA . PRO A 1 216 ? 17.541 12.731 -9.180 1.00 66.88 216 PRO A CA 1
ATOM 1640 C C . PRO A 1 216 ? 16.612 12.992 -7.985 1.00 66.88 216 PRO A C 1
ATOM 1642 O O . PRO A 1 216 ? 16.471 14.147 -7.569 1.00 66.88 216 PRO A O 1
ATOM 1645 N N . TYR A 1 217 ? 15.985 11.963 -7.393 1.00 68.25 217 TYR A N 1
ATOM 1646 C CA . TYR A 1 217 ? 15.305 12.076 -6.084 1.00 68.25 217 TYR A CA 1
ATOM 1647 C C . TYR A 1 217 ? 16.213 11.691 -4.926 1.00 68.25 217 TYR A C 1
ATOM 1649 O O . TYR A 1 217 ? 17.234 11.026 -5.081 1.00 68.25 217 TYR A O 1
ATOM 1657 N N . GLN A 1 218 ? 15.808 12.151 -3.748 1.00 69.44 218 GLN A N 1
ATOM 1658 C CA . GLN A 1 218 ? 16.386 11.746 -2.485 1.00 69.44 218 GLN A CA 1
ATOM 1659 C C . GLN A 1 218 ? 15.341 10.920 -1.748 1.00 69.44 218 GLN A C 1
ATOM 1661 O O . GLN A 1 218 ? 14.150 11.225 -1.786 1.00 69.44 218 GLN A O 1
ATOM 1666 N N . LEU A 1 219 ? 15.807 9.861 -1.106 1.00 72.38 219 LEU A N 1
ATOM 1667 C CA . LEU A 1 219 ? 15.028 9.167 -0.100 1.00 72.38 219 LEU A CA 1
ATOM 1668 C C . LEU A 1 219 ? 14.975 10.034 1.159 1.00 72.38 219 LEU A C 1
ATOM 1670 O O . LEU A 1 219 ? 15.949 10.729 1.465 1.00 72.38 219 LEU A O 1
ATOM 1674 N N . GLY A 1 220 ? 13.854 10.010 1.875 1.00 70.31 220 GLY A N 1
ATOM 1675 C CA . GLY A 1 220 ? 13.720 10.784 3.100 1.00 70.31 220 GLY A CA 1
ATOM 1676 C C . GLY A 1 220 ? 14.524 10.193 4.259 1.00 70.31 220 GLY A C 1
ATOM 1677 O O . GLY A 1 220 ? 15.257 9.202 4.125 1.00 70.31 220 GLY A O 1
ATOM 1678 N N . THR A 1 221 ? 14.396 10.809 5.438 1.00 72.88 221 THR A N 1
ATOM 1679 C CA . THR A 1 221 ? 15.153 10.379 6.625 1.00 72.88 221 THR A CA 1
ATOM 1680 C C . THR A 1 221 ? 14.811 8.958 7.069 1.00 72.88 221 THR A C 1
ATOM 1682 O O . THR A 1 221 ? 15.639 8.317 7.730 1.00 72.88 221 THR A O 1
ATOM 1685 N N . GLU A 1 222 ? 13.661 8.426 6.646 1.00 72.12 222 GLU A N 1
ATOM 1686 C CA . GLU A 1 222 ? 13.233 7.058 6.902 1.00 72.12 222 GLU A CA 1
ATOM 1687 C C . GLU A 1 222 ? 14.281 6.033 6.475 1.00 72.12 222 GLU A C 1
ATOM 1689 O O . GLU A 1 222 ? 14.511 5.073 7.200 1.00 72.12 222 GLU A O 1
ATOM 1694 N N . TRP A 1 223 ? 15.028 6.275 5.398 1.00 72.62 223 TRP A N 1
ATOM 1695 C CA . TRP A 1 223 ? 16.077 5.357 4.936 1.00 72.62 223 TRP A CA 1
ATOM 1696 C C . TRP A 1 223 ? 17.331 5.355 5.798 1.00 72.62 223 TRP A C 1
ATOM 1698 O O . TRP A 1 223 ? 18.031 4.349 5.900 1.00 72.62 223 TRP A O 1
ATOM 1708 N N . THR A 1 224 ? 17.605 6.474 6.461 1.00 72.62 224 THR A N 1
ATOM 1709 C CA . THR A 1 224 ? 18.783 6.621 7.321 1.00 72.62 224 THR A CA 1
ATOM 1710 C C . THR A 1 224 ? 18.520 6.210 8.767 1.00 72.62 224 THR A C 1
ATOM 1712 O O . THR A 1 224 ? 19.438 5.729 9.438 1.00 72.62 224 THR A O 1
ATOM 1715 N N . ASN A 1 225 ? 17.276 6.359 9.235 1.00 72.19 225 ASN A N 1
ATOM 1716 C CA . ASN A 1 225 ? 16.900 6.167 10.635 1.00 72.19 225 ASN A CA 1
ATOM 1717 C C . ASN A 1 225 ? 15.981 4.957 10.835 1.00 72.19 225 ASN A C 1
ATOM 1719 O O . ASN A 1 225 ? 16.306 4.074 11.626 1.00 72.19 225 ASN A O 1
ATOM 1723 N N . THR A 1 226 ? 14.865 4.901 10.109 1.00 72.38 226 THR A N 1
ATOM 1724 C CA . THR A 1 226 ? 13.763 3.962 10.373 1.00 72.38 226 THR A CA 1
ATOM 1725 C C . THR A 1 226 ? 13.959 2.610 9.681 1.00 72.38 226 THR A C 1
ATOM 1727 O O . THR A 1 226 ? 13.772 1.555 10.282 1.00 72.38 226 THR A O 1
ATOM 1730 N N . PHE A 1 227 ? 14.415 2.624 8.432 1.00 73.25 227 PHE A N 1
ATOM 1731 C CA . PHE A 1 227 ? 14.650 1.448 7.594 1.00 73.25 227 PHE A CA 1
ATOM 1732 C C . PHE A 1 227 ? 16.085 0.925 7.657 1.00 73.25 227 PHE A C 1
ATOM 1734 O O . PHE A 1 227 ? 16.453 0.002 6.931 1.00 73.25 227 PHE A O 1
ATOM 1741 N N . LYS A 1 228 ? 16.915 1.492 8.533 1.00 72.94 228 LYS A N 1
ATOM 1742 C CA . LYS A 1 228 ? 18.332 1.150 8.621 1.00 72.94 228 LYS A CA 1
ATOM 1743 C C . LYS A 1 228 ? 18.541 -0.352 8.859 1.00 72.94 228 LYS A C 1
ATOM 1745 O O . LYS A 1 228 ? 18.071 -0.914 9.851 1.00 72.94 228 LYS A O 1
ATOM 1750 N N . GLY A 1 229 ? 19.311 -0.988 7.975 1.00 73.25 229 GLY A N 1
ATOM 1751 C CA . GLY A 1 229 ? 19.619 -2.420 8.031 1.00 73.25 229 GLY A CA 1
ATOM 1752 C C . GLY A 1 229 ? 18.500 -3.333 7.520 1.00 73.25 229 GLY A C 1
ATOM 1753 O O . GLY A 1 229 ? 18.575 -4.549 7.711 1.00 73.25 229 GLY A O 1
ATOM 1754 N N . LEU A 1 230 ? 17.453 -2.778 6.901 1.00 75.12 230 LEU A N 1
ATOM 1755 C CA . LEU A 1 230 ? 16.486 -3.538 6.115 1.00 75.12 230 LEU A CA 1
ATOM 1756 C C . LEU A 1 230 ? 16.952 -3.558 4.656 1.00 75.12 230 LEU A C 1
ATOM 1758 O O . LEU A 1 230 ? 17.236 -2.514 4.083 1.00 75.12 230 LEU A O 1
ATOM 1762 N N . LYS A 1 231 ? 17.000 -4.751 4.049 1.00 76.44 231 LYS A N 1
ATOM 1763 C CA . LYS A 1 231 ? 17.486 -4.947 2.669 1.00 76.44 231 LYS A CA 1
ATOM 1764 C C . LYS A 1 231 ? 16.674 -4.149 1.634 1.00 76.44 231 LYS A C 1
ATOM 1766 O O . LYS A 1 231 ? 17.228 -3.704 0.633 1.00 76.44 231 LYS A O 1
ATOM 1771 N N . TYR A 1 232 ? 15.370 -4.017 1.861 1.00 78.88 232 TYR A N 1
ATOM 1772 C CA . TYR A 1 232 ? 14.411 -3.339 0.988 1.00 78.88 232 TYR A CA 1
ATOM 1773 C C . TYR A 1 232 ? 13.188 -2.904 1.791 1.00 78.88 232 TYR A C 1
ATOM 1775 O O . TYR A 1 232 ? 12.876 -3.549 2.800 1.00 78.88 232 TYR A O 1
ATOM 1783 N N . GLN A 1 233 ? 12.506 -1.845 1.347 1.00 72.88 233 GLN A N 1
ATOM 1784 C CA . GLN A 1 233 ? 11.303 -1.285 1.976 1.00 72.88 233 GLN A CA 1
ATOM 1785 C C . GLN A 1 233 ? 10.437 -0.509 0.969 1.00 72.88 233 GLN A C 1
ATOM 1787 O O . GLN A 1 233 ? 10.964 0.006 -0.022 1.00 72.88 233 GLN A O 1
ATOM 1792 N N . PRO A 1 234 ? 9.120 -0.399 1.219 1.00 67.25 234 PRO A N 1
ATOM 1793 C CA . PRO A 1 234 ? 8.243 0.423 0.402 1.00 67.25 234 PRO A CA 1
ATOM 1794 C C . PRO A 1 234 ? 8.472 1.922 0.647 1.00 67.25 234 PRO A C 1
ATOM 1796 O O . PRO A 1 234 ? 8.456 2.399 1.782 1.00 67.25 234 PRO A O 1
ATOM 1799 N N . CYS A 1 235 ? 8.626 2.678 -0.436 1.00 67.94 235 CYS A N 1
ATOM 1800 C CA . CYS A 1 235 ? 8.633 4.135 -0.465 1.00 67.94 235 CYS A CA 1
ATOM 1801 C C . CYS A 1 235 ? 7.324 4.667 -1.006 1.00 67.94 235 CYS A C 1
ATOM 1803 O O . CYS A 1 235 ? 7.004 4.490 -2.169 1.00 67.94 235 CYS A O 1
ATOM 1805 N N . TRP A 1 236 ? 6.567 5.376 -0.194 1.00 71.81 236 TRP A N 1
ATOM 1806 C CA . TRP A 1 236 ? 5.316 5.970 -0.638 1.00 71.81 236 TRP A CA 1
ATOM 1807 C C . TRP A 1 236 ? 5.481 7.271 -1.433 1.00 71.81 236 TRP A C 1
ATOM 1809 O O . TRP A 1 236 ? 6.252 8.134 -1.040 1.00 71.81 236 TRP A O 1
ATOM 1819 N N . VAL A 1 237 ? 4.741 7.393 -2.536 1.00 60.62 237 VAL A N 1
ATOM 1820 C CA . VAL A 1 237 ? 4.692 8.502 -3.491 1.00 60.62 237 VAL A CA 1
ATOM 1821 C C . VAL A 1 237 ? 3.567 9.472 -3.111 1.00 60.62 237 VAL A C 1
ATOM 1823 O O . VAL A 1 237 ? 2.421 9.049 -2.920 1.00 60.62 237 VAL A O 1
ATOM 1826 N N . PRO A 1 238 ? 3.840 10.787 -3.066 1.00 59.25 238 PRO A N 1
ATOM 1827 C CA . PRO A 1 238 ? 2.943 11.728 -2.422 1.00 59.25 238 PRO A CA 1
ATOM 1828 C C . PRO A 1 238 ? 1.804 12.275 -3.295 1.00 59.25 238 PRO A C 1
ATOM 1830 O O . PRO A 1 238 ? 0.807 12.694 -2.752 1.00 59.25 238 PRO A O 1
ATOM 1833 N N . ARG A 1 239 ? 1.879 12.443 -4.619 1.00 57.53 239 ARG A N 1
ATOM 1834 C CA . ARG A 1 239 ? 1.266 13.695 -5.138 1.00 57.53 239 ARG A CA 1
ATOM 1835 C C . ARG A 1 239 ? -0.233 13.786 -5.472 1.00 57.53 239 ARG A C 1
ATOM 1837 O O . ARG A 1 239 ? -0.754 14.888 -5.315 1.00 57.53 239 ARG A O 1
ATOM 1844 N N . PRO A 1 240 ? -0.987 12.741 -5.845 1.00 56.28 240 PRO A N 1
ATOM 1845 C CA . PRO A 1 240 ? -2.450 12.836 -5.782 1.00 56.28 240 PRO A CA 1
ATOM 1846 C C . PRO A 1 240 ? -2.937 12.730 -4.333 1.00 56.28 240 PRO A C 1
ATOM 1848 O O . PRO A 1 240 ? -3.892 13.381 -3.918 1.00 56.28 240 PRO A O 1
ATOM 1851 N N . THR A 1 241 ? -2.230 11.918 -3.555 1.00 68.88 241 THR A N 1
ATOM 1852 C CA . THR A 1 241 ? -2.704 11.357 -2.300 1.00 68.88 241 THR A CA 1
ATOM 1853 C C . THR A 1 241 ? -2.366 12.247 -1.119 1.00 68.88 241 THR A C 1
ATOM 1855 O O . THR A 1 241 ? -3.201 12.421 -0.264 1.00 68.88 241 THR A O 1
ATOM 1858 N N . VAL A 1 242 ? -1.217 12.913 -1.074 1.00 70.19 242 VAL A N 1
ATOM 1859 C CA . VAL A 1 242 ? -0.790 13.855 -0.023 1.00 70.19 242 VAL A CA 1
ATOM 1860 C C . VAL A 1 242 ? -1.732 15.028 0.104 1.00 70.19 242 VAL A C 1
ATOM 1862 O O . VAL A 1 242 ? -1.973 15.456 1.222 1.00 70.19 242 VAL A O 1
ATOM 1865 N N . LYS A 1 243 ? -2.304 15.535 -0.992 1.00 73.44 243 LYS A N 1
ATOM 1866 C CA . LYS A 1 243 ? -3.312 16.591 -0.878 1.00 73.44 243 LYS A CA 1
ATOM 1867 C C . LYS A 1 243 ? -4.591 16.072 -0.223 1.00 73.44 243 LYS A C 1
ATOM 1869 O O . LYS A 1 243 ? -5.049 16.679 0.734 1.00 73.44 243 LYS A O 1
ATOM 1874 N N . MET A 1 244 ? -5.111 14.937 -0.687 1.00 79.06 244 MET A N 1
ATOM 1875 C CA . MET A 1 244 ? -6.298 14.306 -0.095 1.00 79.06 244 MET A CA 1
ATOM 1876 C C . MET A 1 244 ? -6.038 13.892 1.364 1.00 79.06 244 MET A C 1
ATOM 1878 O O . MET A 1 244 ? -6.790 14.256 2.258 1.00 79.06 244 MET A O 1
ATOM 1882 N N . ASN A 1 245 ? -4.902 13.249 1.625 1.00 80.06 245 ASN A N 1
ATOM 1883 C CA . ASN A 1 245 ? -4.408 12.867 2.943 1.00 80.06 245 ASN A CA 1
ATOM 1884 C C . ASN A 1 245 ? -4.198 14.078 3.855 1.00 80.06 245 ASN A C 1
ATOM 1886 O O . ASN A 1 245 ? -4.451 13.969 5.044 1.00 80.06 245 ASN A O 1
ATOM 1890 N N . ALA A 1 246 ? -3.745 15.228 3.348 1.00 81.62 246 ALA A N 1
ATOM 1891 C CA . ALA A 1 246 ? -3.591 16.441 4.153 1.00 81.62 246 ALA A CA 1
ATOM 1892 C C . ALA A 1 246 ? -4.945 17.055 4.525 1.00 81.62 246 ALA A C 1
ATOM 1894 O O . ALA A 1 246 ? -5.049 17.702 5.562 1.00 81.62 246 ALA A O 1
ATOM 1895 N N . GLU A 1 247 ? -5.980 16.858 3.706 1.00 84.25 247 GLU A N 1
ATOM 1896 C CA . GLU A 1 247 ? -7.339 17.305 4.023 1.00 84.25 247 GLU A CA 1
ATOM 1897 C C . GLU A 1 247 ? -7.951 16.479 5.170 1.00 84.25 247 GLU A C 1
ATOM 1899 O O . GLU A 1 247 ? -8.679 17.035 5.991 1.00 84.25 247 GLU A O 1
ATOM 1904 N N . ILE A 1 248 ? -7.618 15.185 5.271 1.00 84.81 248 ILE A N 1
ATOM 1905 C CA . ILE A 1 248 ? -8.148 14.279 6.309 1.00 84.81 248 ILE A CA 1
ATOM 1906 C C . ILE A 1 248 ? -7.231 14.118 7.535 1.00 84.81 248 ILE A C 1
ATOM 1908 O O . ILE A 1 248 ? -7.716 14.020 8.659 1.00 84.81 248 ILE A O 1
ATOM 1912 N N . HIS A 1 249 ? -5.911 14.135 7.336 1.00 85.56 249 HIS A N 1
ATOM 1913 C CA . HIS A 1 249 ? -4.865 13.865 8.332 1.00 85.56 249 HIS A CA 1
ATOM 1914 C C . HIS A 1 249 ? -3.743 14.930 8.275 1.00 85.56 249 HIS A C 1
ATOM 1916 O O . HIS A 1 249 ? -2.566 14.580 8.121 1.00 85.56 249 HIS A O 1
ATOM 1922 N N . PRO A 1 250 ? -4.057 16.238 8.405 1.00 86.00 250 PRO A N 1
ATOM 1923 C CA . PRO A 1 250 ? -3.106 17.335 8.174 1.00 86.00 250 PRO A CA 1
ATOM 1924 C C . PRO A 1 250 ? -1.849 17.247 9.044 1.00 86.00 250 PRO A C 1
ATOM 1926 O O . PRO A 1 250 ? -0.737 17.354 8.535 1.00 86.00 250 PRO A O 1
ATOM 1929 N N . GLU A 1 251 ? -2.010 16.987 10.343 1.00 85.50 251 GLU A N 1
ATOM 1930 C CA . GLU A 1 251 ? -0.895 16.910 11.299 1.00 85.50 251 GLU A CA 1
ATOM 1931 C C . GLU A 1 251 ? 0.041 15.730 11.020 1.00 85.50 251 GLU A C 1
ATOM 1933 O O . GLU A 1 251 ? 1.238 15.774 11.314 1.00 85.50 251 GLU A O 1
ATOM 1938 N N . LEU A 1 252 ? -0.496 14.632 10.483 1.00 84.12 252 LEU A N 1
ATOM 1939 C CA . LEU A 1 252 ? 0.332 13.505 10.092 1.00 84.12 252 LEU A CA 1
ATOM 1940 C C . LEU A 1 252 ? 1.140 13.856 8.846 1.00 84.12 252 LEU A C 1
ATOM 1942 O O . LEU A 1 252 ? 2.358 13.706 8.846 1.00 84.12 252 LEU A O 1
ATOM 1946 N N . VAL A 1 253 ? 0.471 14.349 7.806 1.00 83.19 253 VAL A N 1
ATOM 1947 C CA . VAL A 1 253 ? 1.130 14.692 6.545 1.00 83.19 253 VAL A CA 1
ATOM 1948 C C . VAL A 1 253 ? 2.187 15.778 6.745 1.00 83.19 253 VAL A C 1
ATOM 1950 O O . VAL A 1 253 ? 3.284 15.650 6.210 1.00 83.19 253 VAL A O 1
ATOM 1953 N N . GLU A 1 254 ? 1.915 16.801 7.556 1.00 83.06 254 GLU A N 1
ATOM 1954 C CA . GLU A 1 254 ? 2.891 17.845 7.884 1.00 83.06 254 GLU A CA 1
ATOM 1955 C C . GLU A 1 254 ? 4.155 17.268 8.535 1.00 83.06 254 GLU A C 1
ATOM 1957 O O . GLU A 1 254 ? 5.263 17.570 8.091 1.00 83.06 254 GLU A O 1
ATOM 1962 N N . ARG A 1 255 ? 4.007 16.389 9.538 1.00 83.31 255 ARG A N 1
ATOM 1963 C CA . ARG A 1 255 ? 5.150 15.726 10.191 1.00 83.31 255 ARG A CA 1
ATOM 1964 C C . ARG A 1 255 ? 5.950 14.872 9.218 1.00 83.31 255 ARG A C 1
ATOM 1966 O O . ARG A 1 255 ? 7.175 14.936 9.209 1.00 83.31 255 ARG A O 1
ATOM 1973 N N . LEU A 1 256 ? 5.261 14.099 8.385 1.00 81.81 256 LEU A N 1
ATOM 1974 C CA . LEU A 1 256 ? 5.903 13.236 7.400 1.00 81.81 256 LEU A CA 1
ATOM 1975 C C . LEU A 1 256 ? 6.738 14.045 6.409 1.00 81.81 256 LEU A C 1
ATOM 1977 O O . LEU A 1 256 ? 7.915 13.747 6.208 1.00 81.81 256 LEU A O 1
ATOM 1981 N N . LEU A 1 257 ? 6.166 15.117 5.861 1.00 79.31 257 LEU A N 1
ATOM 1982 C CA . LEU A 1 257 ? 6.876 16.016 4.957 1.00 79.31 257 LEU A CA 1
ATOM 1983 C C . LEU A 1 257 ? 8.062 16.703 5.648 1.00 79.31 257 LEU A C 1
ATOM 1985 O O . LEU A 1 257 ? 9.142 16.768 5.063 1.00 79.31 257 LEU A O 1
ATOM 1989 N N . ALA A 1 258 ? 7.904 17.146 6.899 1.00 78.69 258 ALA A N 1
ATOM 1990 C CA . ALA A 1 258 ? 8.983 17.761 7.673 1.00 78.69 258 ALA A CA 1
ATOM 1991 C C . ALA A 1 258 ? 10.174 16.811 7.906 1.00 78.69 258 ALA A C 1
ATOM 1993 O O . ALA A 1 258 ? 11.322 17.254 7.927 1.00 78.69 258 ALA A O 1
ATOM 1994 N N . GLU A 1 259 ? 9.917 15.509 8.035 1.00 76.31 259 GLU A N 1
ATOM 1995 C CA . GLU A 1 259 ? 10.949 14.473 8.155 1.00 76.31 259 GLU A CA 1
ATOM 1996 C C . GLU A 1 259 ? 11.433 13.928 6.795 1.00 76.31 259 GLU A C 1
ATOM 1998 O O . GLU A 1 259 ? 12.268 13.022 6.733 1.00 76.31 259 GLU A O 1
ATOM 2003 N N . GLY A 1 260 ? 10.952 14.493 5.686 1.00 73.62 260 GLY A N 1
ATOM 2004 C CA . GLY A 1 260 ? 11.363 14.134 4.328 1.00 73.62 260 GLY A CA 1
ATOM 2005 C C . GLY A 1 260 ? 10.704 12.871 3.769 1.00 73.62 260 GLY A C 1
ATOM 2006 O O . GLY A 1 260 ? 11.047 12.474 2.652 1.00 73.62 260 GLY A O 1
ATOM 2007 N N . TYR A 1 261 ? 9.750 12.276 4.492 1.00 74.69 261 TYR A N 1
ATOM 2008 C CA . TYR A 1 261 ? 8.982 11.127 4.017 1.00 74.69 261 TYR A CA 1
ATOM 2009 C C . TYR A 1 261 ? 8.195 11.526 2.773 1.00 74.69 261 TYR A C 1
ATOM 2011 O O . TYR A 1 261 ? 7.544 12.572 2.737 1.00 74.69 261 TYR A O 1
ATOM 2019 N N . GLY A 1 262 ? 8.200 10.658 1.764 1.00 64.31 262 GLY A N 1
ATOM 2020 C CA . GLY A 1 262 ? 7.378 10.885 0.579 1.00 64.31 262 GLY A CA 1
ATOM 2021 C C . GLY A 1 262 ? 7.883 12.031 -0.304 1.00 64.31 262 GLY A C 1
ATOM 2022 O O . GLY A 1 262 ? 7.087 12.711 -0.937 1.00 64.31 262 GLY A O 1
ATOM 2023 N N . SER A 1 263 ? 9.192 12.295 -0.339 1.00 64.81 263 SER A N 1
ATOM 2024 C CA . SER A 1 263 ? 9.801 13.390 -1.116 1.00 64.81 263 SER A CA 1
ATOM 2025 C C . SER A 1 263 ? 10.204 13.006 -2.551 1.00 64.81 263 SER A C 1
ATOM 2027 O O . SER A 1 263 ? 11.049 13.652 -3.170 1.00 64.81 263 SER A O 1
ATOM 2029 N N . GLN A 1 264 ? 9.572 11.987 -3.139 1.00 69.62 264 GLN A N 1
ATOM 2030 C CA . GLN A 1 264 ? 9.938 11.444 -4.457 1.00 69.62 264 GLN A CA 1
ATOM 2031 C C . GLN A 1 264 ? 9.509 12.339 -5.628 1.00 69.62 264 GLN A C 1
ATOM 2033 O O . GLN A 1 264 ? 9.717 11.986 -6.784 1.00 69.62 264 GLN A O 1
ATOM 2038 N N . CYS A 1 265 ? 8.930 13.513 -5.377 1.00 70.31 265 CYS A N 1
ATOM 2039 C CA . CYS A 1 265 ? 8.668 14.493 -6.428 1.00 70.31 265 CYS A CA 1
ATOM 2040 C C . CYS A 1 265 ? 9.738 15.583 -6.446 1.00 70.31 265 CYS A C 1
ATOM 2042 O O . CYS A 1 265 ? 10.447 15.820 -5.468 1.00 70.31 265 CYS A O 1
ATOM 2044 N N . THR A 1 266 ? 9.914 16.232 -7.592 1.00 68.25 266 THR A N 1
ATOM 2045 C CA . THR A 1 266 ? 10.901 17.304 -7.731 1.00 68.25 266 THR A CA 1
ATOM 2046 C C . THR A 1 266 ? 10.500 18.480 -6.849 1.00 68.25 266 THR A C 1
ATOM 2048 O O . THR A 1 266 ? 9.354 18.923 -6.887 1.00 68.25 266 THR A O 1
ATOM 2051 N N . LEU A 1 267 ? 11.424 19.001 -6.044 1.00 69.19 267 LEU A N 1
ATOM 2052 C CA . LEU A 1 267 ? 11.202 20.260 -5.339 1.00 69.19 267 LEU A CA 1
ATOM 2053 C C . LEU A 1 267 ? 11.223 21.418 -6.348 1.00 69.19 267 LEU A C 1
ATOM 2055 O O . LEU A 1 267 ? 12.060 21.449 -7.245 1.00 69.19 267 LEU A O 1
ATOM 2059 N N . LYS A 1 268 ? 10.313 22.385 -6.195 1.00 73.38 268 LYS A N 1
ATOM 2060 C CA . LYS A 1 268 ? 10.331 23.660 -6.935 1.00 73.38 268 LYS A CA 1
ATOM 2061 C C . LYS A 1 268 ? 11.640 24.416 -6.699 1.00 73.38 268 LYS A C 1
ATOM 2063 O O . LYS A 1 268 ? 12.127 25.077 -7.609 1.00 73.38 268 LYS A O 1
ATOM 2068 N N . ASP A 1 269 ? 12.170 24.309 -5.484 1.00 72.75 269 ASP A N 1
ATOM 2069 C CA . ASP A 1 269 ? 13.467 24.825 -5.062 1.00 72.75 269 ASP A CA 1
ATOM 2070 C C . ASP A 1 269 ? 14.179 23.716 -4.260 1.00 72.75 269 ASP A C 1
ATOM 2072 O O . ASP A 1 269 ? 13.631 23.280 -3.245 1.00 72.75 269 ASP A O 1
ATOM 2076 N N . PRO A 1 270 ? 15.343 23.214 -4.714 1.00 68.19 270 PRO A N 1
ATOM 2077 C CA . PRO A 1 270 ? 16.047 22.102 -4.072 1.00 68.19 270 PRO A CA 1
ATOM 2078 C C . PRO A 1 270 ? 16.491 22.387 -2.631 1.00 68.19 270 PRO A C 1
ATOM 2080 O O . PRO A 1 270 ? 16.719 21.433 -1.892 1.00 68.19 270 PRO A O 1
ATOM 2083 N N . ASP A 1 271 ? 16.579 23.658 -2.229 1.00 69.25 271 ASP A N 1
ATOM 2084 C CA . ASP A 1 271 ? 16.983 24.064 -0.879 1.00 69.25 271 ASP A CA 1
ATOM 2085 C C . ASP A 1 271 ? 15.782 24.423 0.023 1.00 69.25 271 ASP A C 1
ATOM 2087 O O . ASP A 1 271 ? 15.958 24.813 1.182 1.00 69.25 271 ASP A O 1
ATOM 2091 N N . ALA A 1 272 ? 14.546 24.320 -0.482 1.00 67.56 272 ALA A N 1
ATOM 2092 C CA . ALA A 1 272 ? 13.352 24.656 0.286 1.00 67.56 272 ALA A CA 1
ATOM 2093 C C . ALA A 1 272 ? 13.005 23.590 1.332 1.00 67.56 272 ALA A C 1
ATOM 2095 O O . ALA A 1 272 ? 13.115 22.387 1.096 1.00 67.56 272 ALA A O 1
ATOM 2096 N N . THR A 1 273 ? 12.473 24.040 2.471 1.00 71.19 273 THR A N 1
ATOM 2097 C CA . THR A 1 273 ? 11.840 23.149 3.447 1.00 71.19 273 THR A CA 1
ATOM 2098 C C . THR A 1 273 ? 10.698 22.379 2.789 1.00 71.19 273 THR A C 1
ATOM 2100 O O . THR A 1 273 ? 9.797 22.972 2.185 1.00 71.19 273 THR A O 1
ATOM 2103 N N . THR A 1 274 ? 10.723 21.059 2.946 1.00 71.88 274 THR A N 1
ATOM 2104 C CA . THR A 1 274 ? 9.720 20.146 2.408 1.00 71.88 274 THR A CA 1
ATOM 2105 C C . THR A 1 274 ? 8.339 20.429 3.002 1.00 71.88 274 THR A C 1
ATOM 2107 O O . THR A 1 274 ? 8.078 20.174 4.174 1.00 71.88 274 THR A O 1
ATOM 2110 N N . THR A 1 275 ? 7.447 20.975 2.181 1.00 73.31 275 THR A N 1
ATOM 2111 C CA . THR A 1 275 ? 6.041 21.256 2.500 1.00 73.31 275 THR A CA 1
ATOM 2112 C C . THR A 1 275 ? 5.168 20.794 1.338 1.00 73.31 275 THR A C 1
ATOM 2114 O O . THR A 1 275 ? 5.667 20.491 0.255 1.00 73.31 275 THR A O 1
ATOM 2117 N N . ILE A 1 276 ? 3.845 20.758 1.513 1.00 72.50 276 ILE A N 1
ATOM 2118 C CA . ILE A 1 276 ? 2.944 20.330 0.432 1.00 72.50 276 ILE A CA 1
ATOM 2119 C C . ILE A 1 276 ? 3.104 21.185 -0.840 1.00 72.50 276 ILE A C 1
ATOM 2121 O O . ILE A 1 276 ? 3.019 20.678 -1.960 1.00 72.50 276 ILE A O 1
ATOM 2125 N N . ASP A 1 277 ? 3.431 22.468 -0.669 1.00 75.81 277 ASP A N 1
ATOM 2126 C CA . ASP A 1 277 ? 3.585 23.430 -1.757 1.00 75.81 277 ASP A CA 1
ATOM 2127 C C . ASP A 1 277 ? 5.002 23.481 -2.341 1.00 75.81 277 ASP A C 1
ATOM 2129 O O . ASP A 1 277 ? 5.195 24.112 -3.388 1.00 75.81 277 ASP A O 1
ATOM 2133 N N . SER A 1 278 ? 5.991 22.821 -1.723 1.00 73.12 278 SER A N 1
ATOM 2134 C CA . SER A 1 278 ? 7.395 22.881 -2.157 1.00 73.12 278 SER A CA 1
ATOM 2135 C C . SER A 1 278 ? 7.710 21.988 -3.356 1.00 73.12 278 SER A C 1
ATOM 2137 O O . SER A 1 278 ? 8.785 22.123 -3.925 1.00 73.12 278 SER A O 1
ATOM 2139 N N . PHE A 1 279 ? 6.799 21.113 -3.788 1.00 70.75 279 PHE A N 1
ATOM 2140 C CA . PHE A 1 279 ? 7.021 20.172 -4.896 1.00 70.75 279 PHE A CA 1
ATOM 2141 C C . PHE A 1 279 ? 6.419 20.643 -6.228 1.00 70.75 279 PHE A C 1
ATOM 2143 O O . PHE A 1 279 ? 5.422 21.369 -6.243 1.00 70.75 279 PHE A O 1
ATOM 2150 N N . THR A 1 280 ? 6.967 20.198 -7.360 1.00 68.88 280 THR A N 1
ATOM 2151 C CA . THR A 1 280 ? 6.419 20.373 -8.719 1.00 68.88 280 THR A CA 1
ATOM 2152 C C . THR A 1 280 ? 5.464 19.235 -9.102 1.00 68.88 280 THR A C 1
ATOM 2154 O O . THR A 1 280 ? 5.505 18.170 -8.496 1.00 68.88 280 THR A O 1
ATOM 2157 N N . ASN A 1 281 ? 4.639 19.468 -10.141 1.00 66.56 281 ASN A N 1
ATOM 2158 C CA . ASN A 1 281 ? 3.992 18.474 -11.032 1.00 66.56 281 ASN A CA 1
ATOM 2159 C C . ASN A 1 281 ? 4.628 17.077 -11.083 1.00 66.56 281 ASN A C 1
ATOM 2161 O O . ASN A 1 281 ? 3.944 16.058 -11.154 1.00 66.56 281 ASN A O 1
ATOM 2165 N N . GLU A 1 282 ? 5.951 17.072 -11.132 1.00 66.75 282 GLU A N 1
ATOM 2166 C CA . GLU A 1 282 ? 6.747 15.975 -11.637 1.00 66.75 282 GLU A CA 1
ATOM 2167 C C . GLU A 1 282 ? 7.199 15.109 -10.475 1.00 66.75 282 GLU A C 1
ATOM 2169 O O . GLU A 1 282 ? 8.050 15.490 -9.666 1.00 66.75 282 GLU A O 1
ATOM 2174 N N . CYS A 1 283 ? 6.596 13.930 -10.396 1.00 66.88 283 CYS A N 1
ATOM 2175 C CA . CYS A 1 283 ? 7.058 12.888 -9.506 1.00 66.88 283 CYS A CA 1
ATOM 2176 C C . CYS A 1 283 ? 8.064 12.014 -10.228 1.00 66.88 283 CYS A C 1
ATOM 2178 O O . CYS A 1 283 ? 7.845 11.619 -11.372 1.00 66.88 283 CYS A O 1
ATOM 2180 N N . LYS A 1 284 ? 9.171 11.739 -9.546 1.00 61.41 284 LYS A N 1
ATOM 2181 C CA . LYS A 1 284 ? 10.266 10.906 -10.030 1.00 61.41 284 LYS A CA 1
ATOM 2182 C C . LYS A 1 284 ? 9.867 9.464 -9.745 1.00 61.41 284 LYS A C 1
ATOM 2184 O O . LYS A 1 284 ? 10.405 8.810 -8.861 1.00 61.41 284 LYS A O 1
ATOM 2189 N N . ILE A 1 285 ? 8.792 9.049 -10.404 1.00 58.59 285 ILE A N 1
ATOM 2190 C CA . ILE A 1 285 ? 8.342 7.668 -10.389 1.00 58.59 285 ILE A CA 1
ATOM 2191 C C . ILE A 1 285 ? 9.048 6.968 -11.548 1.00 58.59 285 ILE A C 1
ATOM 2193 O O . ILE A 1 285 ? 9.270 7.553 -12.610 1.00 58.59 285 ILE A O 1
ATOM 2197 N N . HIS A 1 286 ? 9.433 5.741 -11.258 1.00 54.97 286 HIS A N 1
ATOM 2198 C CA . HIS A 1 286 ? 9.823 4.684 -12.171 1.00 54.97 286 HIS A CA 1
ATOM 2199 C C . HIS A 1 286 ? 8.693 4.278 -13.120 1.00 54.97 286 HIS A C 1
ATOM 2201 O O . HIS A 1 286 ? 7.514 4.514 -12.785 1.00 54.97 286 HIS A O 1
#